Protein AF-A0A4Q2AAG8-F1 (afdb_monomer)

Organism: NCBI:txid1622

Sequence (245 aa):
MKNWGNGQLLIGKIGFCERSESNMKEVIVVGGTDTIFEYLGTIKLNITLVQYKEKITGYQISRATKIILIDEEMSYGEILEQVELEHSRREFDVILTMTENCIDLCSKLKDDLKIEGISKISTGYVRNKYKMRLKFKELGIPTMNFLKVRNKSEIKMFYDDCEVGETILKPLSGTGSEGIVKISGKEDIDSAWSWIGDGTGDLLVEEFVGGSEYSAEGVFVNGKHKLLAITKKYTTGDDKVHIIV

Solvent-accessible surface area (backbone atoms only — not comparable to full-atom values): 14929 Å² total; per-residue (Å²): 141,79,87,84,74,87,78,73,80,81,73,72,80,74,80,77,74,87,71,60,88,92,69,58,52,30,34,37,33,30,52,58,58,67,68,57,52,59,58,50,68,77,47,86,61,43,32,37,35,38,31,43,66,93,68,66,46,74,67,49,63,75,65,38,74,39,76,47,77,42,59,94,84,60,49,70,65,63,54,47,52,57,50,48,57,48,35,73,76,51,69,55,58,34,42,46,59,86,30,82,89,30,46,68,57,43,20,50,51,24,60,76,72,69,41,46,55,63,50,58,68,58,48,57,29,75,52,24,51,60,53,35,51,52,50,32,56,74,70,68,43,92,72,72,61,71,47,82,31,80,52,70,66,54,53,52,46,49,39,68,77,66,70,54,65,41,29,34,40,28,56,34,54,84,64,90,64,59,63,60,38,80,29,73,40,83,86,38,46,65,60,48,48,59,69,65,36,90,82,60,64,69,28,32,39,30,51,58,81,84,80,88,53,70,50,75,44,65,50,74,57,96,89,40,81,42,83,75,48,75,46,79,63,85,76,93,66,97,78,75,80,72,84,84,128

Radius of gyration: 22.63 Å; Cα contacts (8 Å, |Δi|>4): 330; chains: 1; bounding box: 66×36×60 Å

Nearest PDB structures (foldseek):
  3vot-assembly2_B  TM=8.585E-01  e=1.942E-12  Bacillus licheniformis DSM 13 = ATCC 14580
  3vot-assembly1_A  TM=8.187E-01  e=3.198E-11  Bacillus licheniformis DSM 13 = ATCC 14580
  4ma5-assembly1_A-2  TM=8.131E-01  e=4.102E-11  Francisella tularensis subsp. tularensis SCHU S4
  4ma0-assembly1_A  TM=7.917E-01  e=8.135E-11  Francisella tularensis subsp. tularensis SCHU S4
  2pvp-assembly1_A  TM=5.933E-01  e=1.184E-08  Helicobacter pylori SS1

Foldseek 3Di:
DDDPDPPDPCPPPPDPDPDDPVDAAAEEEEADDLVVLVVCVVDRHAYEYEYEPVRDDPSNVVRHNHYHYDHPVDDLVNVLVV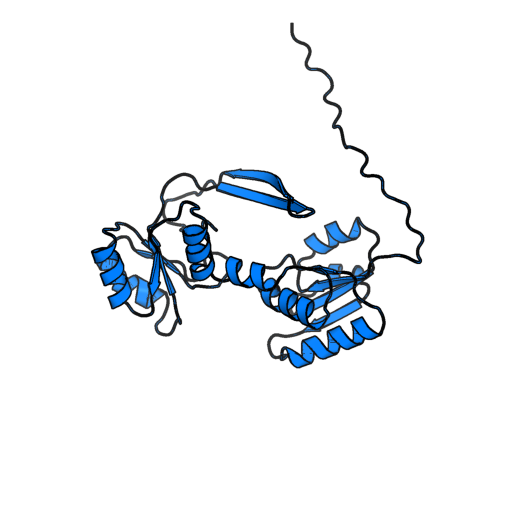VVVVCVVPNHQEYEYPDLVCLCSRQVSCVVSVHHYDHPVNNVQVQFVVSVQVVCVVVVNDDFDKDWDADLVVVVVSCVVVVAAKKWKAARGDDDCPLIDIDRDNVCSVVSDVVSPDPRGIIMIGHDDDDWDKDWDWDADPNDIDTDDIDTDDDDDDPDDDDPD

Mean predicted aligned error: 8.98 Å

Secondary structure (DSSP, 8-state):
--------------------GGG-EEEEEES--HHHHHHHTTS-EEEEEEEETTT--HHHHHH-SEEEEE-SSS-HHHHHHHHHHHHHHS--SEEE---GGGHHHHHHHHHHHT-BS--HHHHHHHT-HHHHHHHHHHTT-----EEEESSHHHHHHHHHHH--SSEEEEESS-STTTT-EEE-SGGGHHHHHHHH-TT--SEEEEE---S--EEEEEEEETTEEEEEEEEE---SSTT------

Structure (mmCIF, N/CA/C/O backbone):
data_AF-A0A4Q2AAG8-F1
#
_entry.id   AF-A0A4Q2AAG8-F1
#
loop_
_atom_site.group_PDB
_atom_site.id
_atom_site.type_symbol
_atom_site.label_atom_id
_atom_site.label_alt_id
_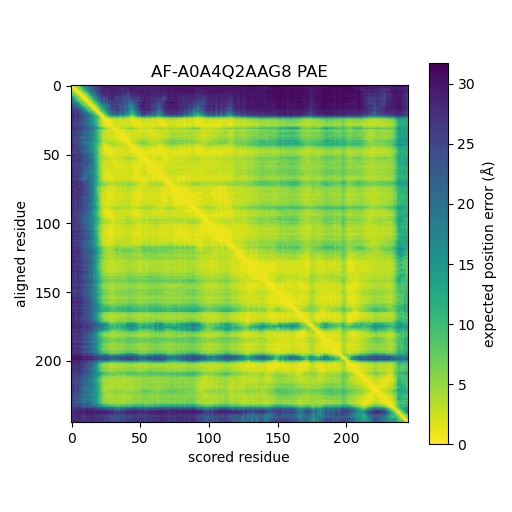atom_site.label_comp_id
_atom_site.label_asym_id
_atom_site.label_entity_id
_atom_site.label_seq_id
_atom_site.pdbx_PDB_ins_code
_atom_site.Cartn_x
_atom_site.Cartn_y
_atom_site.Cartn_z
_atom_site.occupancy
_atom_site.B_iso_or_equiv
_atom_site.auth_seq_id
_atom_site.auth_comp_id
_atom_site.auth_asym_id
_atom_site.auth_atom_id
_atom_site.pdbx_PDB_model_num
ATOM 1 N N . MET A 1 1 ? -42.173 8.176 -33.934 1.00 35.41 1 MET A N 1
ATOM 2 C CA . MET A 1 1 ? -41.124 7.129 -33.844 1.00 35.41 1 MET A CA 1
ATOM 3 C C . MET A 1 1 ? -39.872 7.818 -33.312 1.00 35.41 1 MET A C 1
ATOM 5 O O . MET A 1 1 ? -39.437 8.743 -33.968 1.00 35.41 1 MET A O 1
ATOM 9 N N . LYS A 1 2 ? -39.287 7.558 -32.143 1.00 29.92 2 LYS A N 1
ATOM 10 C CA . LYS A 1 2 ? -39.390 6.499 -31.129 1.00 29.92 2 LYS A CA 1
ATOM 11 C C . LYS A 1 2 ? -39.452 7.163 -29.740 1.00 29.92 2 LYS A C 1
ATOM 13 O O . LYS A 1 2 ? -38.750 8.140 -29.502 1.00 29.92 2 LYS A O 1
ATOM 18 N N . ASN A 1 3 ? -40.287 6.616 -28.861 1.00 26.42 3 ASN A N 1
ATOM 19 C CA . ASN A 1 3 ? -40.414 6.998 -27.454 1.00 26.42 3 ASN A CA 1
ATOM 20 C C . ASN A 1 3 ?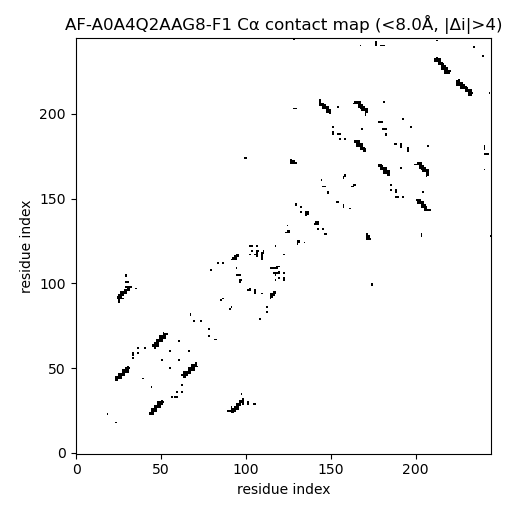 -39.134 6.635 -26.690 1.00 26.42 3 ASN A C 1
ATOM 22 O O . ASN A 1 3 ? -38.725 5.475 -26.717 1.00 26.42 3 ASN A O 1
ATOM 26 N N . TRP A 1 4 ? -38.545 7.593 -25.977 1.00 29.94 4 TRP A N 1
ATOM 27 C CA . TRP A 1 4 ? -37.578 7.310 -24.918 1.00 29.94 4 TRP A CA 1
ATOM 28 C C . TRP A 1 4 ? -38.364 7.153 -23.619 1.00 29.94 4 TRP A C 1
ATOM 30 O O . TRP A 1 4 ? -38.889 8.120 -23.073 1.00 29.94 4 TRP A O 1
ATOM 40 N N . GLY A 1 5 ? -38.549 5.899 -23.212 1.00 29.69 5 GLY A N 1
ATOM 41 C CA . GLY A 1 5 ? -39.267 5.538 -21.999 1.00 29.69 5 GLY A CA 1
ATOM 42 C C . GLY A 1 5 ? -38.521 5.980 -20.744 1.00 29.69 5 GLY A C 1
ATOM 43 O O . GLY A 1 5 ? -37.293 5.972 -20.696 1.00 29.69 5 GLY A O 1
ATOM 44 N N . ASN A 1 6 ? -39.309 6.335 -19.731 1.00 32.75 6 ASN A N 1
ATOM 45 C CA . ASN A 1 6 ? -38.895 6.601 -18.361 1.00 32.75 6 ASN A CA 1
ATOM 46 C C . ASN A 1 6 ? -38.012 5.461 -17.827 1.00 32.75 6 ASN A C 1
ATOM 48 O O . ASN A 1 6 ? -38.512 4.419 -17.405 1.00 32.75 6 ASN A O 1
ATOM 52 N N . GLY A 1 7 ? -36.695 5.668 -17.836 1.00 29.12 7 GLY A N 1
ATOM 53 C CA . GLY A 1 7 ? -35.732 4.821 -17.144 1.00 29.12 7 GLY A CA 1
ATOM 54 C C . GLY A 1 7 ? -35.816 5.074 -15.646 1.00 29.12 7 GLY A C 1
ATOM 55 O O . GLY A 1 7 ? -35.059 5.871 -15.101 1.00 29.12 7 GLY A O 1
ATOM 56 N N . GLN A 1 8 ? -36.766 4.415 -14.988 1.00 28.77 8 GLN A N 1
ATOM 57 C CA . GLN A 1 8 ? -36.772 4.245 -13.540 1.00 28.77 8 GLN A CA 1
ATOM 58 C C . GLN A 1 8 ? -35.431 3.619 -13.136 1.00 28.77 8 GLN A C 1
ATOM 60 O O . GLN A 1 8 ? -35.126 2.491 -13.527 1.00 28.77 8 GLN A O 1
ATOM 65 N N . LEU A 1 9 ? -34.621 4.354 -12.371 1.00 29.14 9 LEU A N 1
ATOM 66 C CA . LEU A 1 9 ? -33.466 3.787 -11.685 1.00 29.14 9 LEU A CA 1
ATOM 67 C C . LEU A 1 9 ? -33.995 2.670 -10.773 1.00 29.14 9 LEU A C 1
ATOM 69 O O . LEU A 1 9 ? -34.638 2.935 -9.757 1.00 29.14 9 LEU A O 1
ATOM 73 N N . LEU A 1 10 ? -33.758 1.413 -11.149 1.00 29.17 10 LEU A N 1
ATOM 74 C CA . LEU A 1 10 ? -33.966 0.259 -10.282 1.00 29.17 10 LEU A CA 1
ATOM 75 C C . LEU A 1 10 ? -32.876 0.280 -9.206 1.00 29.17 10 LEU A C 1
ATOM 77 O O . LEU A 1 10 ? -31.893 -0.454 -9.262 1.00 29.17 10 LEU A O 1
ATOM 81 N N . ILE A 1 11 ? -33.055 1.151 -8.214 1.00 35.38 11 ILE A N 1
ATOM 82 C CA . ILE A 1 11 ? -32.382 1.025 -6.928 1.00 35.38 11 ILE A CA 1
ATOM 83 C C . ILE A 1 11 ? -33.061 -0.168 -6.259 1.00 35.38 11 ILE A C 1
ATOM 85 O O . ILE A 1 11 ? -34.111 -0.039 -5.629 1.00 35.38 11 ILE A O 1
ATOM 89 N N . GLY A 1 12 ? -32.522 -1.366 -6.486 1.00 28.83 12 GLY A N 1
ATOM 90 C CA . GLY A 1 12 ? -32.933 -2.540 -5.733 1.00 28.83 12 GLY A CA 1
ATOM 91 C C . GLY A 1 12 ? -32.815 -2.200 -4.252 1.00 28.83 12 GLY A C 1
ATOM 92 O O . GLY A 1 12 ? -31.725 -1.868 -3.790 1.00 28.83 12 GLY A O 1
ATOM 93 N N . LYS A 1 13 ? -33.942 -2.224 -3.530 1.00 28.41 13 LYS A N 1
ATOM 94 C CA . LYS A 1 13 ? -33.973 -2.111 -2.071 1.00 28.41 13 LYS A CA 1
ATOM 95 C C . LYS A 1 13 ? -33.087 -3.219 -1.505 1.00 28.41 13 LYS A C 1
ATOM 97 O O . LYS A 1 13 ? -33.530 -4.354 -1.351 1.00 28.41 13 LYS A O 1
ATOM 102 N N . ILE A 1 14 ? -31.835 -2.894 -1.203 1.00 38.22 14 ILE A N 1
ATOM 103 C CA . ILE A 1 14 ? -31.049 -3.665 -0.250 1.00 38.22 14 ILE A CA 1
ATOM 104 C C . ILE A 1 14 ? -31.805 -3.473 1.061 1.00 38.22 14 ILE A C 1
ATOM 106 O O . ILE A 1 14 ? -31.934 -2.347 1.540 1.00 38.22 14 ILE A O 1
ATOM 110 N N . GLY A 1 15 ? -32.438 -4.535 1.557 1.00 28.28 15 GLY A N 1
ATOM 111 C CA . GLY A 1 15 ? -33.213 -4.477 2.787 1.00 28.28 15 GLY A CA 1
ATOM 112 C C . GLY A 1 15 ? -32.313 -4.024 3.930 1.00 28.28 15 GLY A C 1
ATOM 113 O O . GLY A 1 15 ? -31.485 -4.796 4.407 1.00 28.28 15 GLY A O 1
ATOM 114 N N . PHE A 1 16 ? -32.466 -2.774 4.362 1.00 35.22 16 PHE A N 1
ATOM 115 C CA . PHE A 1 16 ? -31.922 -2.322 5.631 1.00 35.22 16 PHE A CA 1
ATOM 116 C C . PHE A 1 16 ? -32.762 -2.983 6.719 1.00 35.22 16 PHE A C 1
ATOM 118 O O . PHE A 1 16 ? -33.882 -2.575 7.006 1.00 35.22 16 PHE A O 1
ATOM 125 N N . CYS A 1 17 ? -32.240 -4.083 7.256 1.00 37.00 17 CYS A N 1
ATOM 126 C CA . CYS A 1 17 ? -32.745 -4.671 8.484 1.00 37.00 17 CYS A CA 1
ATOM 127 C C . CYS A 1 17 ? -32.555 -3.623 9.587 1.00 37.00 17 CYS A C 1
ATOM 129 O O . CYS A 1 17 ? -31.414 -3.280 9.907 1.00 37.00 17 CYS A O 1
ATOM 131 N N . GLU A 1 18 ? -33.652 -3.079 10.118 1.00 38.19 18 GLU A N 1
ATOM 132 C CA . GLU A 1 18 ? -33.641 -2.218 11.301 1.00 38.19 18 GLU A CA 1
ATOM 133 C C . GLU A 1 18 ? -33.121 -3.043 12.484 1.00 38.19 18 GLU A C 1
ATOM 135 O O . GLU A 1 18 ? -33.858 -3.762 13.157 1.00 38.19 18 GLU A O 1
ATOM 140 N N . ARG A 1 19 ? -31.802 -3.015 12.690 1.00 45.41 19 ARG A N 1
ATOM 141 C CA . ARG A 1 19 ? -31.157 -3.663 13.830 1.00 45.41 19 ARG A CA 1
ATOM 142 C C . ARG A 1 19 ? -31.329 -2.773 15.057 1.00 45.41 19 ARG A C 1
ATOM 144 O O . ARG A 1 19 ? -31.013 -1.584 15.016 1.00 45.41 19 ARG A O 1
ATOM 151 N N . SER A 1 20 ? -31.817 -3.366 16.145 1.00 45.38 20 SER A N 1
ATOM 152 C CA . SER A 1 20 ? -31.881 -2.744 17.467 1.00 45.38 20 SER A CA 1
ATOM 153 C C . SER A 1 20 ? -30.509 -2.212 17.901 1.00 45.38 20 SER A C 1
ATOM 155 O O . SER A 1 20 ? -29.468 -2.756 17.530 1.00 45.38 20 SER A O 1
ATOM 157 N N . GLU A 1 21 ? -30.498 -1.165 18.731 1.00 53.66 21 GLU A N 1
ATOM 158 C CA . GLU A 1 21 ? -29.279 -0.505 19.240 1.00 53.66 21 GLU A CA 1
ATOM 159 C C . GLU A 1 21 ? -28.294 -1.436 19.955 1.00 53.66 21 GLU A C 1
ATOM 161 O O . GLU A 1 21 ? -27.106 -1.136 20.036 1.00 53.66 21 GLU A O 1
ATOM 166 N N . SER A 1 22 ? -28.763 -2.604 20.390 1.00 56.38 22 SER A N 1
ATOM 167 C CA . SER A 1 22 ? -27.979 -3.658 21.028 1.00 56.38 22 SER A CA 1
ATOM 168 C C . SER A 1 22 ? -27.063 -4.464 20.094 1.00 56.38 22 SER A C 1
ATOM 170 O O . SER A 1 22 ? -26.393 -5.369 20.579 1.00 56.38 22 SER A O 1
ATOM 172 N N . ASN A 1 23 ? -27.018 -4.188 18.781 1.00 68.19 23 ASN A N 1
ATOM 173 C CA . ASN A 1 23 ? -26.253 -5.010 17.827 1.00 68.19 23 ASN A CA 1
ATOM 174 C C . ASN A 1 23 ? -25.517 -4.200 16.738 1.00 68.19 23 ASN A C 1
ATOM 176 O O . ASN A 1 23 ? -25.396 -4.640 15.587 1.00 68.19 23 ASN A O 1
ATOM 180 N N . MET A 1 24 ? -25.077 -2.983 17.080 1.00 86.38 24 MET A N 1
ATOM 181 C CA . MET A 1 24 ? -24.202 -2.188 16.210 1.00 86.38 24 MET A CA 1
ATOM 182 C C . MET A 1 24 ? -22.841 -2.868 16.074 1.00 86.38 24 MET A C 1
ATOM 184 O O . MET A 1 24 ? -22.287 -3.325 17.069 1.00 86.38 24 MET A O 1
ATOM 188 N N . LYS A 1 25 ? -22.327 -2.922 14.842 1.00 93.12 25 LYS A N 1
ATOM 189 C CA . LYS A 1 25 ? -21.015 -3.500 14.549 1.00 93.12 25 LYS A CA 1
ATOM 190 C C . LYS A 1 25 ? -19.895 -2.578 15.026 1.00 93.12 25 LYS A C 1
ATOM 192 O O . LYS A 1 25 ? -19.964 -1.367 14.798 1.00 93.12 25 LYS A O 1
ATOM 197 N N . GLU A 1 26 ? -18.881 -3.174 15.638 1.00 95.44 26 GLU A N 1
ATOM 198 C CA . GLU A 1 26 ? -17.652 -2.516 16.066 1.00 95.44 26 GLU A CA 1
ATOM 199 C C . GLU A 1 26 ? -16.631 -2.555 14.933 1.00 95.44 26 GLU A C 1
ATOM 201 O O . GLU A 1 26 ? -16.153 -3.619 14.533 1.00 95.44 26 GLU A O 1
ATOM 206 N N . VAL A 1 27 ? -16.301 -1.385 14.399 1.00 95.75 27 VAL A N 1
ATOM 207 C CA . VAL A 1 27 ? -15.395 -1.239 13.263 1.00 95.75 27 VAL A CA 1
ATOM 208 C C . VAL A 1 27 ? -14.166 -0.475 13.711 1.00 95.75 27 VAL A C 1
ATOM 210 O O . VAL A 1 27 ? -14.272 0.640 14.220 1.00 95.75 27 VAL A O 1
ATOM 213 N N . ILE A 1 28 ? -12.994 -1.044 13.464 1.00 97.19 28 ILE A N 1
ATOM 214 C CA . ILE A 1 28 ? -11.731 -0.323 13.583 1.00 97.19 28 ILE A CA 1
ATOM 215 C C . ILE A 1 28 ? -11.287 0.154 12.195 1.00 97.19 28 ILE A C 1
ATOM 217 O O . ILE A 1 28 ? -11.210 -0.611 11.231 1.00 97.19 28 ILE A O 1
ATOM 221 N N . VAL A 1 29 ? -11.017 1.451 12.090 1.00 96.94 29 VAL A N 1
ATOM 222 C CA . VAL A 1 29 ? -10.525 2.106 10.876 1.00 96.94 29 VAL A CA 1
ATOM 223 C C . VAL A 1 29 ? -9.091 2.539 11.132 1.00 96.94 29 VAL A C 1
ATOM 225 O O . VAL A 1 29 ? -8.838 3.293 12.066 1.00 96.94 29 VAL A O 1
ATOM 228 N N . VAL A 1 30 ? -8.152 2.064 10.316 1.00 97.00 30 VAL A N 1
ATOM 229 C CA . VAL A 1 30 ? -6.731 2.430 10.426 1.00 97.00 30 VAL A CA 1
ATOM 230 C C . VAL A 1 30 ? -6.379 3.442 9.341 1.00 97.00 30 VAL A C 1
ATOM 232 O O . VAL A 1 30 ? -6.453 3.134 8.149 1.00 97.00 30 VAL A O 1
ATOM 235 N N . GLY A 1 31 ? -6.000 4.651 9.746 1.00 94.44 31 GLY A N 1
ATOM 236 C CA . GLY A 1 31 ? -5.821 5.798 8.862 1.00 94.44 31 GLY A CA 1
ATOM 237 C C . GLY A 1 31 ? -7.150 6.296 8.291 1.00 94.44 31 GLY A C 1
ATOM 238 O O . GLY A 1 31 ? -8.179 6.298 8.963 1.00 94.44 31 GLY A O 1
ATOM 239 N N . GLY A 1 32 ? -7.143 6.700 7.022 1.00 87.62 32 GLY A N 1
ATOM 240 C CA . GLY A 1 32 ? -8.328 7.195 6.323 1.00 87.62 32 GLY A CA 1
ATOM 241 C C . GLY A 1 32 ? -8.387 8.717 6.203 1.00 87.62 32 GLY A C 1
ATOM 242 O O . GLY A 1 32 ? -7.731 9.462 6.933 1.00 87.62 32 GLY A O 1
ATOM 243 N N . THR A 1 33 ? -9.202 9.165 5.253 1.00 92.00 33 THR A N 1
ATOM 244 C CA . THR A 1 33 ? -9.540 10.572 4.997 1.00 92.00 33 THR A CA 1
ATOM 245 C C . THR A 1 33 ? -10.965 10.861 5.467 1.00 92.00 33 THR A C 1
ATOM 247 O O . THR A 1 33 ? -11.705 9.938 5.793 1.00 92.00 33 THR A O 1
ATOM 250 N N . ASP A 1 34 ? -11.405 12.116 5.461 1.00 94.31 34 ASP A N 1
ATOM 251 C CA . ASP A 1 34 ? -12.798 12.455 5.800 1.00 94.31 34 ASP A CA 1
ATOM 252 C C . ASP A 1 34 ? -13.819 11.721 4.917 1.00 94.31 34 ASP A C 1
ATOM 254 O O . ASP A 1 34 ? -14.866 11.291 5.396 1.00 94.31 34 ASP A O 1
ATOM 258 N N . THR A 1 35 ? -13.466 11.451 3.659 1.00 91.88 35 THR A N 1
ATOM 259 C CA . THR A 1 35 ? -14.303 10.714 2.706 1.00 91.88 35 THR A CA 1
ATOM 260 C C . THR A 1 35 ? -14.716 9.329 3.213 1.00 91.88 35 THR A C 1
ATOM 262 O O . THR A 1 35 ? -15.857 8.923 3.005 1.00 91.88 35 THR A O 1
ATOM 265 N N . ILE A 1 36 ? -13.845 8.584 3.913 1.00 89.94 36 ILE A N 1
ATOM 266 C CA . ILE A 1 36 ? -14.256 7.273 4.451 1.00 89.94 36 ILE A CA 1
ATOM 267 C C . ILE A 1 36 ? -15.322 7.440 5.539 1.00 89.94 36 ILE A C 1
ATOM 269 O O . ILE A 1 36 ? -16.262 6.652 5.608 1.00 89.94 36 ILE A O 1
ATOM 273 N N . PHE A 1 37 ? -15.214 8.492 6.351 1.00 90.69 37 PHE A N 1
ATOM 274 C CA . PHE A 1 37 ? -16.168 8.800 7.412 1.00 90.69 37 PHE A CA 1
ATOM 275 C C . PHE A 1 37 ? -17.500 9.312 6.863 1.00 90.69 37 PHE A C 1
ATOM 277 O O . PHE A 1 37 ? -18.536 9.018 7.454 1.00 90.69 37 PHE A O 1
ATOM 284 N N . GLU A 1 38 ? -17.502 9.998 5.719 1.00 90.19 38 GLU A N 1
ATOM 285 C CA . GLU A 1 38 ? -18.735 10.348 5.005 1.00 90.19 38 GLU A CA 1
ATOM 286 C C . GLU A 1 38 ? -19.507 9.090 4.594 1.00 90.19 38 GLU A C 1
ATOM 288 O O . GLU A 1 38 ? -20.699 8.977 4.882 1.00 90.19 38 GLU A O 1
ATOM 293 N N . TYR A 1 39 ? -18.825 8.108 3.993 1.00 88.31 39 TYR A N 1
ATOM 294 C CA . TYR A 1 39 ? -19.455 6.847 3.598 1.00 88.31 39 TYR A CA 1
ATOM 295 C C . TYR A 1 39 ? -19.877 6.002 4.801 1.00 88.31 39 TYR A C 1
ATOM 297 O O . TYR A 1 39 ? -21.015 5.532 4.848 1.00 88.31 39 TYR A O 1
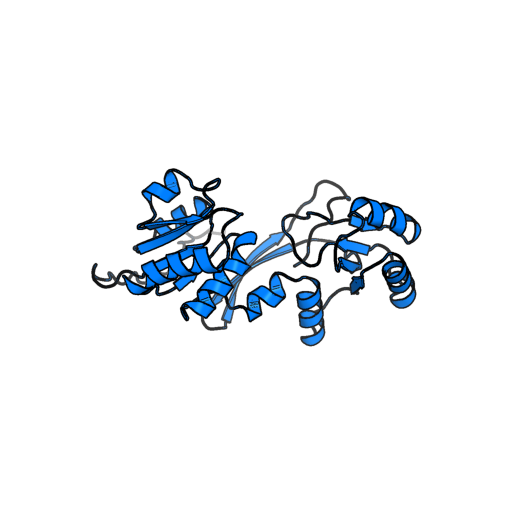ATOM 305 N N . LEU A 1 40 ? -19.002 5.826 5.795 1.00 87.94 40 LEU A N 1
ATOM 306 C CA . LEU A 1 40 ? -19.318 5.052 6.998 1.00 87.94 40 LEU A CA 1
ATOM 307 C C . LEU A 1 40 ? -20.438 5.701 7.815 1.00 87.94 40 LEU A C 1
ATOM 309 O O . LEU A 1 40 ? -21.261 4.985 8.372 1.00 87.94 40 LEU A O 1
ATOM 313 N N . GLY A 1 41 ? -20.535 7.034 7.821 1.00 82.75 41 GLY A N 1
ATOM 314 C CA . GLY A 1 41 ? -21.599 7.781 8.490 1.00 82.75 41 GLY A CA 1
ATOM 315 C C . GLY A 1 41 ? -22.998 7.556 7.908 1.00 82.75 41 GLY A C 1
ATOM 316 O O . GLY A 1 41 ? -23.984 7.913 8.551 1.00 82.75 41 GLY A O 1
ATOM 317 N N . THR A 1 42 ? -23.110 6.939 6.725 1.00 87.25 42 THR A N 1
ATOM 318 C CA . THR A 1 42 ? -24.398 6.489 6.164 1.00 87.25 42 THR A CA 1
ATOM 319 C C . THR A 1 42 ? -24.899 5.178 6.781 1.00 87.25 42 THR A C 1
ATOM 321 O O . THR A 1 42 ? -26.036 4.773 6.537 1.00 87.25 42 THR A O 1
ATOM 324 N N . ILE A 1 43 ? -24.069 4.516 7.594 1.00 88.69 43 ILE A N 1
ATOM 325 C CA . ILE A 1 43 ? -24.339 3.227 8.229 1.00 88.69 43 ILE A CA 1
ATOM 326 C C . ILE A 1 43 ? -24.225 3.400 9.748 1.00 88.69 43 ILE A C 1
ATOM 328 O O . ILE A 1 43 ? -23.328 4.066 10.255 1.00 88.69 43 ILE A O 1
ATOM 332 N N . LYS A 1 44 ? -25.132 2.783 10.510 1.00 90.06 44 LYS A N 1
ATOM 333 C CA . LYS A 1 44 ? -25.085 2.822 11.977 1.00 90.06 44 LYS A CA 1
ATOM 334 C C . LYS A 1 44 ? -23.997 1.861 12.492 1.00 90.06 44 LYS A C 1
ATOM 336 O O . LYS A 1 44 ? -24.235 0.657 12.587 1.00 90.06 44 LYS A O 1
ATOM 341 N N . LEU A 1 45 ? -22.809 2.397 12.779 1.00 92.62 45 LEU A N 1
ATOM 342 C CA . LEU A 1 45 ? -21.605 1.676 13.220 1.00 92.62 45 LEU A CA 1
ATOM 343 C C . LEU A 1 45 ? -20.991 2.358 14.449 1.00 92.62 45 LEU A C 1
ATOM 345 O O . LEU A 1 45 ? -21.108 3.574 14.591 1.00 92.62 45 LEU A O 1
ATOM 349 N N . ASN A 1 46 ? -20.287 1.592 15.285 1.00 94.38 46 ASN A N 1
ATOM 350 C CA . ASN A 1 46 ? -19.350 2.159 16.256 1.00 94.38 46 ASN A CA 1
ATOM 351 C C . ASN A 1 46 ? -17.954 2.127 15.641 1.00 94.38 46 ASN A C 1
ATOM 353 O O . ASN A 1 46 ? -17.503 1.076 15.185 1.00 94.38 46 ASN A O 1
ATOM 357 N N . ILE A 1 47 ? -17.299 3.284 15.581 1.00 95.06 47 ILE A N 1
ATOM 358 C CA . ILE A 1 47 ? -16.039 3.448 14.855 1.00 95.06 47 ILE A CA 1
ATOM 359 C C . ILE A 1 47 ? -14.929 3.788 15.843 1.00 95.06 47 ILE A C 1
ATOM 361 O O . ILE A 1 47 ? -14.937 4.866 16.441 1.00 95.06 47 ILE A O 1
ATOM 365 N N . THR A 1 48 ? -13.946 2.899 15.958 1.00 97.19 48 THR A N 1
ATOM 366 C CA . THR A 1 48 ? -12.651 3.207 16.569 1.00 97.19 48 THR A CA 1
ATOM 367 C C . THR A 1 48 ? -11.666 3.579 15.470 1.00 97.19 48 THR A C 1
ATOM 369 O O . THR A 1 48 ? -11.354 2.774 14.598 1.00 97.19 48 THR A O 1
ATOM 372 N N . LEU A 1 49 ? -11.172 4.810 15.498 1.00 97.62 49 LEU A N 1
ATOM 373 C CA . LEU A 1 49 ? -10.202 5.324 14.541 1.00 97.62 49 LEU A CA 1
ATOM 374 C C . LEU A 1 49 ? -8.787 5.217 15.114 1.00 97.62 49 LEU A C 1
ATOM 376 O O . LEU A 1 49 ? -8.499 5.844 16.126 1.00 97.62 49 LEU A O 1
ATOM 380 N N . VAL A 1 50 ? -7.893 4.496 14.442 1.00 98.06 50 VAL A N 1
ATOM 381 C CA . VAL A 1 50 ? -6.443 4.594 14.661 1.00 98.06 50 VAL A CA 1
ATOM 382 C C . VAL A 1 50 ? -5.891 5.589 13.648 1.00 98.06 50 VAL A C 1
ATOM 384 O O . VAL A 1 50 ? -5.926 5.308 12.452 1.00 98.06 50 VAL A O 1
ATOM 387 N N . GLN A 1 51 ? -5.411 6.752 14.086 1.00 97.31 51 GLN A N 1
ATOM 388 C CA . GLN A 1 51 ? -5.008 7.835 13.181 1.00 97.31 51 GLN A CA 1
ATOM 389 C C . GLN A 1 51 ? -3.713 8.498 13.625 1.00 97.31 51 GLN A C 1
ATOM 391 O O . GLN A 1 51 ? -3.471 8.689 14.815 1.00 97.31 51 GLN A O 1
ATOM 396 N N . TYR A 1 52 ? -2.911 8.894 12.645 1.00 95.69 52 TYR A N 1
ATOM 397 C CA . TYR A 1 52 ? -1.713 9.674 12.892 1.00 95.69 52 TYR A CA 1
ATOM 398 C C . TYR A 1 52 ? -2.056 11.072 13.426 1.00 95.69 52 TYR A C 1
ATOM 400 O O . TYR A 1 52 ? -2.938 11.749 12.886 1.00 95.69 52 TYR A O 1
ATOM 408 N N . LYS A 1 53 ? -1.365 11.515 14.483 1.00 95.50 53 LYS A N 1
ATOM 409 C CA . LYS A 1 53 ? -1.610 12.797 15.172 1.00 95.50 53 LYS A CA 1
ATOM 410 C C . LYS A 1 53 ? -1.632 13.987 14.215 1.00 95.50 53 LYS A C 1
ATOM 412 O O . LYS A 1 53 ? -2.439 14.891 14.388 1.00 95.50 53 LYS A O 1
ATOM 417 N N . GLU A 1 54 ? -0.785 13.980 13.196 1.00 94.12 54 GLU A N 1
ATOM 418 C CA . GLU A 1 54 ? -0.670 15.048 12.206 1.00 94.12 54 GLU A CA 1
ATOM 419 C C . GLU A 1 54 ? -1.743 15.006 11.104 1.00 94.12 54 GLU A C 1
ATOM 421 O O . GLU A 1 54 ? -1.871 15.963 10.342 1.00 94.12 54 GLU A O 1
ATOM 426 N N . LYS A 1 55 ? -2.530 13.923 11.019 1.00 94.81 55 LYS A N 1
ATOM 427 C CA . LYS A 1 55 ? -3.551 13.711 9.974 1.00 94.81 55 LYS A CA 1
ATOM 428 C C . LYS A 1 55 ? -4.987 13.719 10.491 1.00 94.81 55 LYS A C 1
ATOM 430 O O . LYS A 1 55 ? -5.911 13.709 9.681 1.00 94.81 55 LYS A O 1
ATOM 435 N N . ILE A 1 56 ? -5.191 13.721 11.809 1.00 96.38 56 ILE A N 1
ATOM 436 C CA . ILE A 1 56 ? -6.530 13.747 12.406 1.00 96.38 56 ILE A CA 1
ATOM 437 C C . ILE A 1 56 ? -7.259 15.055 12.072 1.00 96.38 56 ILE A C 1
ATOM 439 O O . ILE A 1 56 ? -6.705 16.147 12.189 1.00 96.38 56 ILE A O 1
ATOM 443 N N . THR A 1 57 ? -8.530 14.952 11.688 1.00 97.12 57 THR A N 1
ATOM 444 C CA . THR A 1 57 ? -9.376 16.114 11.381 1.00 97.12 57 THR A CA 1
ATOM 445 C C . THR A 1 57 ? -10.470 16.304 12.431 1.00 97.12 57 THR A C 1
ATOM 447 O O . THR A 1 57 ? -10.896 15.364 13.107 1.00 97.12 57 THR A O 1
ATOM 450 N N . GLY A 1 58 ? -11.002 17.527 12.534 1.00 96.94 58 GLY A N 1
ATOM 451 C CA . GLY A 1 58 ? -12.189 17.794 13.355 1.00 96.94 58 GLY A CA 1
ATOM 452 C C . GLY A 1 58 ? -13.415 16.984 12.912 1.00 96.94 58 GLY A C 1
ATOM 453 O O . GLY A 1 58 ? -14.223 16.578 13.747 1.00 96.94 58 GLY A O 1
ATOM 454 N N . TYR A 1 59 ? -13.525 16.689 11.611 1.00 95.38 59 TYR A N 1
ATOM 455 C CA . TYR A 1 59 ? -14.595 15.853 11.075 1.00 95.38 59 TYR A CA 1
ATOM 456 C C . TYR A 1 59 ? -14.499 14.421 11.607 1.00 95.38 59 TYR A C 1
ATOM 458 O O . TYR A 1 59 ? -15.471 13.914 12.166 1.00 95.38 59 TYR A O 1
ATOM 466 N N . GLN A 1 60 ? -13.315 13.808 11.536 1.00 95.75 60 GLN A N 1
ATOM 467 C CA . GLN A 1 60 ? -13.046 12.486 12.104 1.00 95.75 60 GLN A CA 1
ATOM 468 C C . GLN A 1 60 ? -13.319 12.448 13.611 1.00 95.75 60 GLN A C 1
ATOM 470 O O . GLN A 1 60 ? -13.993 11.533 14.083 1.00 95.75 60 GLN A O 1
ATOM 475 N N . ILE A 1 61 ? -12.890 13.480 14.348 1.00 96.00 61 ILE A N 1
ATOM 476 C CA . ILE A 1 61 ? -13.145 13.597 15.791 1.00 96.00 61 ILE A CA 1
ATOM 477 C C . ILE A 1 61 ? -14.645 13.610 16.103 1.00 96.00 61 ILE A C 1
ATOM 479 O O . ILE A 1 61 ? -15.083 12.964 17.048 1.00 96.00 61 ILE A O 1
ATOM 483 N N . SER A 1 62 ? -15.444 14.307 15.295 1.00 94.50 62 SER A N 1
ATOM 484 C CA . SER A 1 62 ? -16.896 14.394 15.496 1.00 94.50 62 SER A CA 1
ATOM 485 C C . SER A 1 62 ? -17.669 13.113 15.149 1.00 94.50 62 SER A C 1
ATOM 487 O O . SER A 1 62 ? -18.848 13.003 15.485 1.00 94.50 62 SER A O 1
ATOM 489 N N . ARG A 1 63 ? -17.042 12.165 14.438 1.00 93.56 63 ARG A N 1
ATOM 490 C CA . ARG A 1 63 ? -17.702 10.971 13.882 1.00 93.56 63 ARG A CA 1
ATOM 491 C C . ARG A 1 63 ? -17.229 9.665 14.501 1.00 93.56 63 ARG A C 1
ATOM 493 O O . ARG A 1 63 ? -18.012 8.722 14.570 1.00 93.56 63 ARG A O 1
ATOM 500 N N . ALA A 1 64 ? -15.969 9.589 14.912 1.00 94.81 64 ALA A N 1
ATOM 501 C CA . ALA A 1 64 ? -15.435 8.414 15.576 1.00 94.81 64 ALA A CA 1
ATOM 502 C C . ALA A 1 64 ? -16.023 8.281 16.988 1.00 94.81 64 ALA A C 1
ATOM 504 O O . ALA A 1 64 ? -16.086 9.241 17.750 1.00 94.81 64 ALA A O 1
ATOM 505 N N . THR A 1 65 ? -16.419 7.065 17.354 1.00 94.62 65 THR A N 1
ATOM 506 C CA . THR A 1 65 ? -16.800 6.721 18.730 1.00 94.62 65 THR A CA 1
ATOM 507 C C . THR A 1 65 ? -15.583 6.781 19.647 1.00 94.62 65 THR A C 1
ATOM 509 O O . THR A 1 65 ? -15.682 7.191 20.803 1.00 94.62 65 THR A O 1
ATOM 512 N N . LYS A 1 66 ? -14.425 6.369 19.123 1.00 95.81 66 LYS A N 1
ATOM 513 C CA . LYS A 1 66 ? -13.152 6.392 19.830 1.00 95.81 66 LYS A CA 1
ATOM 514 C C . LYS A 1 66 ? -11.999 6.680 18.883 1.00 95.81 66 LYS A C 1
ATOM 516 O O . LYS A 1 66 ? -12.057 6.326 17.710 1.00 95.81 66 LYS A O 1
ATOM 521 N N . ILE A 1 67 ? -10.946 7.303 19.402 1.00 97.69 67 ILE A N 1
ATOM 522 C CA . ILE A 1 67 ? -9.748 7.637 18.637 1.00 97.69 67 ILE A CA 1
ATOM 523 C C . ILE A 1 67 ? -8.526 7.149 19.405 1.00 97.69 67 ILE A C 1
ATOM 525 O O . ILE A 1 67 ? -8.385 7.422 20.597 1.00 97.69 67 ILE A O 1
ATOM 529 N N . ILE A 1 68 ? -7.658 6.438 18.699 1.00 97.94 68 ILE A N 1
ATOM 530 C CA . ILE A 1 68 ? -6.323 6.032 19.114 1.00 97.94 68 ILE A CA 1
ATOM 531 C C . ILE A 1 68 ? -5.363 6.847 18.249 1.00 97.94 68 ILE A C 1
ATOM 533 O O . ILE A 1 68 ? -5.302 6.664 17.031 1.00 97.94 68 ILE A O 1
ATOM 537 N N . LEU A 1 69 ? -4.668 7.798 18.865 1.00 97.75 69 LEU A N 1
ATOM 538 C CA . LEU A 1 69 ? -3.710 8.643 18.161 1.00 97.75 69 LEU A CA 1
ATOM 539 C C . LEU A 1 69 ? -2.338 7.978 18.160 1.00 97.75 69 LEU A C 1
ATOM 541 O O . LEU A 1 69 ? -1.805 7.674 19.225 1.00 97.75 69 LEU A O 1
ATOM 545 N N . ILE A 1 70 ? -1.768 7.815 16.972 1.00 96.81 70 ILE A N 1
ATOM 546 C CA . ILE A 1 70 ? -0.424 7.270 16.768 1.00 96.81 70 ILE A CA 1
ATOM 547 C C . ILE A 1 70 ? 0.504 8.329 16.170 1.00 96.81 70 ILE A C 1
ATOM 549 O O . ILE A 1 70 ? 0.045 9.347 15.654 1.00 96.81 70 ILE A O 1
ATOM 553 N N . ASP A 1 71 ? 1.806 8.104 16.231 1.00 94.38 71 ASP A N 1
ATOM 554 C CA . ASP A 1 71 ? 2.806 8.881 15.498 1.00 94.38 71 ASP A CA 1
ATOM 555 C C . ASP A 1 71 ? 3.818 7.944 14.825 1.00 94.38 71 ASP A C 1
ATOM 557 O O . ASP A 1 71 ? 3.721 6.722 14.946 1.00 94.38 71 ASP A O 1
ATOM 561 N N . GLU A 1 72 ? 4.735 8.509 14.041 1.00 89.94 72 GLU A N 1
ATOM 562 C CA . GLU A 1 72 ? 5.725 7.738 13.279 1.00 89.94 72 GLU A CA 1
ATOM 563 C C . GLU A 1 72 ? 6.818 7.104 14.154 1.00 89.94 72 GLU A C 1
ATOM 565 O O . GLU A 1 72 ? 7.476 6.163 13.708 1.00 89.94 72 GLU A O 1
ATOM 570 N N . GLU A 1 73 ? 7.015 7.594 15.381 1.00 93.88 73 GLU A N 1
ATOM 571 C CA . GLU A 1 73 ? 8.039 7.095 16.306 1.00 93.88 73 GLU A CA 1
ATOM 572 C C . GLU A 1 73 ? 7.537 5.902 17.128 1.00 93.88 73 GLU A C 1
ATOM 574 O O . GLU A 1 73 ? 8.339 5.084 17.585 1.00 93.88 73 GLU A O 1
ATOM 579 N N . MET A 1 74 ? 6.216 5.771 17.281 1.00 95.56 74 MET A N 1
ATOM 580 C CA . MET A 1 74 ? 5.598 4.646 17.972 1.00 95.56 74 MET A CA 1
ATOM 581 C C . MET A 1 74 ? 5.938 3.307 17.318 1.00 95.56 74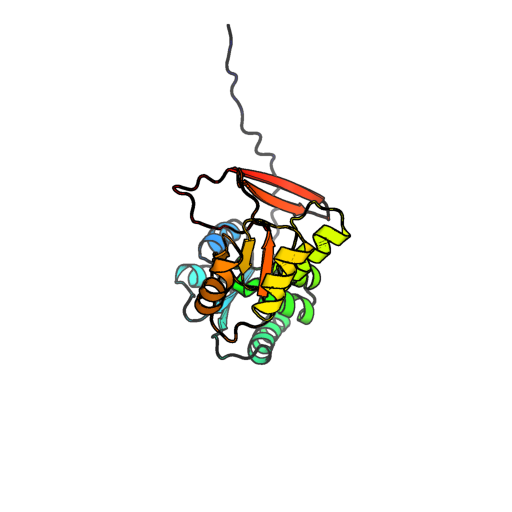 MET A C 1
ATOM 583 O O . MET A 1 74 ? 5.722 3.062 16.126 1.00 95.56 74 MET A O 1
ATOM 587 N N . SER A 1 75 ? 6.397 2.377 18.146 1.00 97.06 75 SER A N 1
ATOM 588 C CA . SER A 1 75 ? 6.603 0.997 17.742 1.00 97.06 75 SER A CA 1
ATOM 589 C C . SER A 1 75 ? 5.273 0.288 17.488 1.00 97.06 75 SER A C 1
ATOM 591 O O . SER A 1 75 ? 4.220 0.620 18.037 1.00 97.06 75 SER A O 1
ATOM 593 N N . TYR A 1 76 ? 5.328 -0.781 16.693 1.00 97.12 76 TYR A N 1
ATOM 594 C CA . TYR A 1 76 ? 4.161 -1.636 16.475 1.00 97.12 76 TYR A CA 1
ATOM 595 C C . TYR A 1 76 ? 3.577 -2.191 17.785 1.00 97.12 76 TYR A C 1
ATOM 597 O O . TYR A 1 76 ? 2.361 -2.292 17.900 1.00 97.12 76 TYR A O 1
ATOM 605 N N . GLY A 1 77 ? 4.426 -2.526 18.765 1.00 98.19 77 GLY A N 1
ATOM 606 C CA . GLY A 1 77 ? 3.984 -3.055 20.058 1.00 98.19 77 GLY A CA 1
ATOM 607 C C . GLY A 1 77 ? 3.147 -2.049 20.847 1.00 98.19 77 GLY A C 1
ATOM 608 O O . GLY A 1 77 ? 2.102 -2.416 21.370 1.00 98.19 77 GLY A O 1
ATOM 609 N N . GLU A 1 78 ? 3.548 -0.776 20.853 1.00 97.94 78 GLU A N 1
ATOM 610 C CA . GLU A 1 78 ? 2.790 0.297 21.513 1.00 97.94 78 GLU A CA 1
ATOM 611 C C . GLU A 1 78 ? 1.437 0.547 20.838 1.00 97.94 78 GLU A C 1
ATOM 613 O O . GLU A 1 78 ? 0.437 0.798 21.510 1.00 97.94 78 GLU A O 1
ATOM 618 N N . ILE A 1 79 ? 1.385 0.467 19.504 1.00 98.19 79 ILE A N 1
ATOM 619 C CA . ILE A 1 79 ? 0.126 0.581 18.757 1.00 98.19 79 ILE A CA 1
ATOM 620 C C . ILE A 1 79 ? -0.779 -0.617 19.069 1.00 98.19 79 ILE A C 1
ATOM 622 O O . ILE A 1 79 ? -1.967 -0.434 19.340 1.00 98.19 79 ILE A O 1
ATOM 626 N N . LEU A 1 80 ? -0.226 -1.833 19.041 1.00 98.38 80 LEU A N 1
ATOM 627 C CA . LEU A 1 80 ? -0.966 -3.063 19.307 1.00 98.38 80 LEU A CA 1
ATOM 628 C C . LEU A 1 80 ? -1.556 -3.061 20.719 1.00 98.38 80 LEU A C 1
ATOM 630 O O . LEU A 1 80 ? -2.747 -3.311 20.851 1.00 98.38 80 LEU A O 1
ATOM 634 N N . GLU A 1 81 ? -0.781 -2.696 21.743 1.00 98.19 81 GLU A N 1
ATOM 635 C CA . GLU A 1 81 ? -1.245 -2.640 23.136 1.00 98.19 81 GLU A CA 1
ATOM 636 C C . GLU A 1 81 ? -2.479 -1.736 23.293 1.00 98.19 81 GLU A C 1
ATOM 638 O O . GLU A 1 81 ? -3.467 -2.113 23.928 1.00 98.19 81 GLU A O 1
ATOM 643 N N . GLN A 1 82 ? -2.464 -0.553 22.671 1.00 97.88 82 GLN A N 1
ATOM 644 C CA . GLN A 1 82 ? -3.606 0.364 22.719 1.00 97.88 82 GLN A CA 1
ATOM 645 C C . GLN A 1 82 ? -4.834 -0.217 22.017 1.00 97.88 82 GLN A C 1
ATOM 647 O O . GLN A 1 82 ? -5.954 -0.098 22.517 1.00 97.88 82 GLN A O 1
ATOM 652 N N . VAL A 1 83 ? -4.637 -0.855 20.864 1.00 98.06 83 VAL A N 1
ATOM 653 C CA . VAL A 1 83 ? -5.729 -1.464 20.102 1.00 98.06 83 VAL A CA 1
ATOM 654 C C . VAL A 1 83 ? -6.300 -2.687 20.829 1.00 98.06 83 VAL A C 1
ATOM 656 O O . VAL A 1 83 ? -7.521 -2.828 20.897 1.00 98.06 83 VAL A O 1
ATOM 659 N N . GLU A 1 84 ? -5.458 -3.533 21.422 1.00 98.06 84 GLU A N 1
ATOM 660 C CA . GLU A 1 84 ? -5.861 -4.688 22.232 1.00 98.06 84 GLU A CA 1
ATOM 661 C C . GLU A 1 84 ? -6.621 -4.265 23.488 1.00 98.06 84 GLU A C 1
ATOM 663 O O . GLU A 1 84 ? -7.636 -4.876 23.828 1.00 98.06 84 GLU A O 1
ATOM 668 N N . LEU A 1 85 ? -6.197 -3.183 24.151 1.00 97.06 85 LEU A N 1
ATOM 669 C CA . LEU A 1 85 ? -6.921 -2.631 25.293 1.00 97.06 85 LEU A CA 1
ATOM 670 C C . LEU A 1 85 ? -8.353 -2.253 24.901 1.00 97.06 85 LEU A C 1
ATOM 672 O O . LEU A 1 85 ? -9.294 -2.567 25.633 1.00 97.06 85 LEU A O 1
ATOM 676 N N . GLU A 1 86 ? -8.543 -1.617 23.746 1.00 95.94 86 GLU A N 1
ATOM 677 C CA . GLU A 1 86 ? -9.886 -1.299 23.259 1.00 95.94 86 GLU A CA 1
ATOM 678 C C . GLU A 1 86 ? -10.672 -2.532 22.830 1.00 95.94 86 GLU A C 1
ATOM 680 O O . GLU A 1 86 ? -11.838 -2.663 23.205 1.00 95.94 86 GLU A O 1
ATOM 685 N N . HIS A 1 87 ? -10.021 -3.472 22.148 1.00 96.62 87 HIS A N 1
ATOM 686 C CA . HIS A 1 87 ? -10.629 -4.737 21.755 1.00 96.62 87 HIS A CA 1
ATOM 687 C C . HIS A 1 87 ? -11.102 -5.558 22.969 1.00 96.62 87 HIS A C 1
ATOM 689 O O . HIS A 1 87 ? -12.166 -6.166 22.930 1.00 96.62 87 HIS A O 1
ATOM 695 N N . SER A 1 88 ? -10.363 -5.518 24.086 1.00 95.88 88 SER A N 1
ATOM 696 C CA . SER A 1 88 ? -10.720 -6.214 25.332 1.00 95.88 88 SER A CA 1
ATOM 697 C C . SER A 1 88 ? -11.933 -5.610 26.047 1.00 95.88 88 SER A C 1
ATOM 699 O O . SER A 1 88 ? -12.642 -6.301 26.777 1.00 95.88 88 SER A O 1
ATOM 701 N N . ARG A 1 89 ? -12.181 -4.308 25.849 1.00 92.62 89 ARG A N 1
ATOM 702 C CA . ARG A 1 89 ? -13.358 -3.613 26.390 1.00 92.62 89 ARG A CA 1
ATOM 703 C C . ARG A 1 89 ? -14.588 -3.890 25.543 1.00 92.62 89 ARG A C 1
ATOM 705 O O . ARG A 1 89 ? -15.689 -4.007 26.081 1.00 92.62 89 ARG A O 1
ATOM 712 N N . ARG A 1 90 ? -14.399 -3.945 24.224 1.00 90.50 90 ARG A N 1
ATOM 713 C CA . ARG A 1 90 ? -15.445 -4.256 23.261 1.00 90.50 90 ARG A CA 1
ATOM 714 C C . ARG A 1 90 ? -14.824 -4.850 22.003 1.00 90.50 90 ARG A C 1
ATOM 716 O O . ARG A 1 90 ? -14.065 -4.176 21.309 1.00 90.50 90 ARG A O 1
ATOM 723 N N . GLU A 1 91 ? -15.167 -6.100 21.718 1.00 95.81 91 GLU A N 1
ATOM 724 C CA . GLU A 1 91 ? -14.587 -6.823 20.589 1.00 95.81 91 GLU A CA 1
ATOM 725 C C . GLU A 1 91 ? -14.941 -6.143 19.263 1.00 95.81 91 GLU A C 1
ATOM 727 O O . GLU A 1 91 ? -16.101 -5.854 18.975 1.00 95.81 91 GLU A O 1
ATOM 732 N N . PHE A 1 92 ? -13.916 -5.904 18.450 1.00 97.38 92 PHE A N 1
ATOM 733 C CA . PHE A 1 92 ? -14.052 -5.435 17.077 1.00 97.38 92 PHE A CA 1
ATOM 734 C C . PHE A 1 92 ? -14.556 -6.571 16.192 1.00 97.38 92 PHE A C 1
ATOM 736 O O . PHE A 1 92 ? -14.039 -7.682 16.247 1.00 97.38 92 PHE A O 1
ATOM 743 N N . ASP A 1 93 ? -15.520 -6.277 15.326 1.00 95.81 93 ASP A N 1
ATOM 744 C CA . ASP A 1 93 ? -16.007 -7.228 14.332 1.00 95.81 93 ASP A CA 1
ATOM 745 C C . ASP A 1 93 ? -15.130 -7.230 13.077 1.00 95.81 93 ASP A C 1
ATOM 747 O O . ASP A 1 93 ? -14.917 -8.269 12.453 1.00 95.81 93 ASP A O 1
ATOM 751 N N . VAL A 1 94 ? -14.670 -6.045 12.666 1.00 95.56 94 VAL A N 1
ATOM 752 C CA . VAL A 1 94 ? -13.973 -5.848 11.394 1.00 95.56 94 VAL A CA 1
ATOM 753 C C . VAL A 1 94 ? -12.964 -4.712 11.479 1.00 95.56 94 VAL A C 1
ATOM 755 O O . VAL A 1 94 ? -13.213 -3.674 12.097 1.00 95.56 94 VAL A O 1
ATOM 758 N N . ILE A 1 95 ? -11.838 -4.901 10.799 1.00 96.81 95 ILE A N 1
ATOM 759 C CA . ILE A 1 95 ? -10.804 -3.896 10.585 1.00 96.81 95 ILE A CA 1
ATOM 760 C C . ILE A 1 95 ? -10.666 -3.558 9.111 1.00 96.81 95 ILE A C 1
ATOM 762 O O . ILE A 1 95 ? -10.638 -4.434 8.242 1.00 96.81 95 ILE A O 1
ATOM 766 N N . LEU A 1 96 ? -10.579 -2.263 8.820 1.00 94.81 96 LEU A N 1
ATOM 767 C CA . LEU A 1 96 ? -10.448 -1.773 7.458 1.00 94.81 96 LEU A CA 1
ATOM 768 C C . LEU A 1 96 ? -9.526 -0.560 7.364 1.00 94.81 96 LEU A C 1
ATOM 770 O O . LEU A 1 96 ? -9.289 0.175 8.321 1.00 94.81 96 LEU A O 1
ATOM 774 N N . THR A 1 97 ? -9.017 -0.340 6.159 1.00 93.44 97 THR A N 1
ATOM 775 C CA . THR A 1 97 ? -8.332 0.889 5.772 1.00 93.44 97 THR A CA 1
ATOM 776 C C . THR A 1 97 ? -8.626 1.180 4.309 1.00 93.44 97 THR A C 1
ATOM 778 O O . THR A 1 97 ? -8.803 0.255 3.518 1.00 93.44 97 THR A O 1
ATOM 781 N N . MET A 1 98 ? -8.669 2.461 3.953 1.00 88.44 98 MET A N 1
ATOM 782 C CA . MET A 1 98 ? -8.704 2.928 2.562 1.00 88.44 98 MET A CA 1
ATOM 783 C C . MET A 1 98 ? -7.467 3.761 2.223 1.00 88.44 98 MET A C 1
ATOM 785 O O . MET A 1 98 ? -7.454 4.492 1.236 1.00 88.44 98 MET A O 1
ATOM 789 N N . THR A 1 99 ? -6.426 3.680 3.053 1.00 88.50 99 THR A N 1
ATOM 790 C CA . THR A 1 99 ? -5.181 4.412 2.843 1.00 88.50 99 THR A CA 1
ATOM 791 C C . THR A 1 99 ? -4.046 3.430 2.622 1.00 88.50 99 THR A C 1
ATOM 793 O O . THR A 1 99 ? -3.750 2.584 3.461 1.00 88.50 99 THR A O 1
ATOM 796 N N . GLU A 1 100 ? -3.396 3.566 1.473 1.00 86.44 100 GLU A N 1
ATOM 797 C CA . GLU A 1 100 ? -2.385 2.641 0.963 1.00 86.44 100 GLU A CA 1
ATOM 798 C C . GLU A 1 100 ? -1.208 2.424 1.936 1.00 86.44 100 GLU A C 1
ATOM 800 O O . GLU A 1 100 ? -0.724 1.305 2.097 1.00 86.44 100 GLU A O 1
ATOM 805 N N . ASN A 1 101 ? -0.775 3.471 2.648 1.00 86.44 101 ASN A N 1
ATOM 806 C CA . ASN A 1 101 ? 0.304 3.387 3.642 1.00 86.44 101 ASN A CA 1
ATOM 807 C C . ASN A 1 101 ? -0.106 2.662 4.940 1.00 86.44 101 ASN A C 1
ATOM 809 O O . ASN A 1 101 ? 0.757 2.242 5.703 1.00 86.44 101 ASN A O 1
ATOM 813 N N . CYS A 1 102 ? -1.405 2.499 5.191 1.00 92.19 102 CYS A N 1
ATOM 814 C CA . CYS A 1 102 ? -1.938 1.851 6.386 1.00 92.19 102 CYS A CA 1
ATOM 815 C C . CYS A 1 102 ? -2.291 0.378 6.149 1.00 92.19 102 CYS A C 1
ATOM 817 O O . CYS A 1 102 ? -2.605 -0.323 7.107 1.00 92.19 102 CYS A O 1
ATOM 819 N N . ILE A 1 103 ? -2.226 -0.116 4.905 1.00 92.19 103 ILE A N 1
ATOM 820 C CA . ILE A 1 103 ? -2.557 -1.505 4.542 1.00 92.19 103 ILE A CA 1
ATOM 821 C C . ILE A 1 103 ? -1.735 -2.512 5.357 1.00 92.19 103 ILE A C 1
ATOM 823 O O . ILE A 1 103 ? -2.288 -3.483 5.874 1.00 92.19 103 ILE A O 1
ATOM 827 N N . ASP A 1 104 ? -0.434 -2.264 5.515 1.00 91.88 104 ASP A N 1
ATOM 828 C CA . ASP A 1 104 ? 0.460 -3.169 6.240 1.00 91.88 104 ASP A CA 1
ATOM 829 C C . ASP A 1 104 ? 0.175 -3.172 7.750 1.00 91.88 104 ASP A C 1
ATOM 831 O O . ASP A 1 104 ? 0.127 -4.240 8.360 1.00 91.88 104 ASP A O 1
ATOM 835 N N . LEU A 1 105 ? -0.067 -2.001 8.353 1.00 94.31 105 LEU A N 1
ATOM 836 C CA . LEU A 1 105 ? -0.450 -1.887 9.766 1.00 94.31 105 LEU A CA 1
ATOM 837 C C . LEU A 1 105 ? -1.812 -2.547 10.024 1.00 94.31 105 LEU A C 1
ATOM 839 O O . LEU A 1 105 ? -1.936 -3.382 10.915 1.00 94.31 105 LEU A O 1
ATOM 843 N N . CYS A 1 106 ? -2.805 -2.218 9.197 1.00 95.56 106 CYS A N 1
ATOM 844 C CA . CYS A 1 106 ? -4.156 -2.771 9.232 1.00 95.56 106 CYS A CA 1
ATOM 845 C C . CYS A 1 106 ? -4.137 -4.302 9.167 1.00 95.56 106 CYS A C 1
ATOM 847 O O . CYS A 1 106 ? -4.731 -4.968 10.010 1.00 95.56 106 CYS A O 1
ATOM 849 N N . SER A 1 107 ? -3.387 -4.875 8.223 1.00 95.19 107 SER A N 1
ATOM 850 C CA . SER A 1 107 ? -3.288 -6.325 8.075 1.00 95.19 107 SER A CA 1
ATOM 851 C C . SER A 1 107 ? -2.553 -7.015 9.226 1.00 95.19 107 SER A C 1
ATOM 853 O O . SER A 1 107 ? -2.887 -8.160 9.526 1.00 95.19 107 SER A O 1
ATOM 855 N N . LYS A 1 108 ? -1.559 -6.371 9.851 1.00 95.12 108 LYS A N 1
ATOM 856 C CA . LYS A 1 108 ? -0.881 -6.928 11.032 1.00 95.12 108 LYS A CA 1
ATOM 857 C C . LYS A 1 108 ? -1.815 -6.949 12.242 1.00 95.12 108 LYS A C 1
ATOM 859 O O . LYS A 1 108 ? -2.014 -8.013 12.818 1.00 95.12 108 LYS A O 1
ATOM 864 N N . LEU A 1 109 ? -2.464 -5.818 12.533 1.00 96.81 109 LEU A N 1
ATOM 865 C CA . LEU A 1 109 ? -3.458 -5.717 13.606 1.00 96.81 109 LEU A CA 1
ATOM 866 C C . LEU A 1 109 ? -4.593 -6.727 13.400 1.00 96.81 109 LEU A C 1
ATOM 868 O O . LEU A 1 109 ? -4.986 -7.413 14.332 1.00 96.81 109 LEU A O 1
ATOM 872 N N . LYS A 1 110 ? -5.077 -6.881 12.163 1.00 96.56 110 LYS A N 1
ATOM 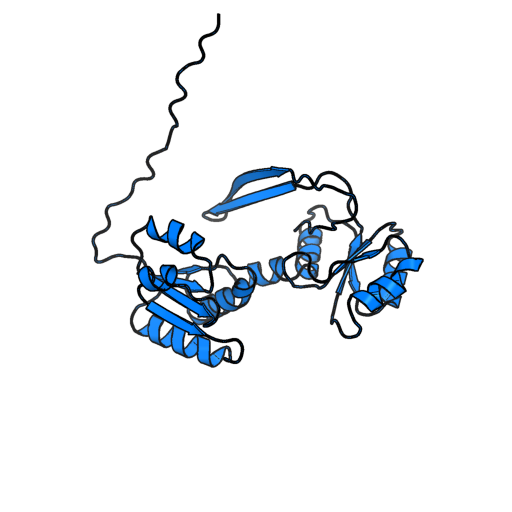873 C CA . LYS A 1 110 ? -6.091 -7.878 11.801 1.00 96.56 110 LYS A CA 1
ATOM 874 C C . LYS A 1 110 ? -5.710 -9.304 12.215 1.00 96.56 110 LYS A C 1
ATOM 876 O O . LYS A 1 110 ? -6.567 -10.046 12.693 1.00 96.56 110 LYS A O 1
ATOM 881 N N . ASP A 1 111 ? -4.460 -9.703 11.989 1.00 94.81 111 ASP A N 1
ATOM 882 C CA . ASP A 1 111 ? -3.985 -11.052 12.308 1.00 94.81 111 ASP A CA 1
ATOM 883 C C . ASP A 1 111 ? -3.800 -11.248 13.819 1.00 94.81 111 ASP A C 1
ATOM 885 O O . ASP A 1 111 ? -4.215 -12.285 14.338 1.00 94.81 111 ASP A O 1
ATOM 889 N N . ASP A 1 112 ? -3.253 -10.251 14.522 1.00 96.31 112 ASP A N 1
ATOM 890 C CA . ASP A 1 112 ? -3.029 -10.318 15.973 1.00 96.31 112 ASP A CA 1
ATOM 891 C C . ASP A 1 112 ? -4.356 -10.302 16.751 1.00 96.31 112 ASP A C 1
ATOM 893 O O . ASP A 1 112 ? -4.562 -11.118 17.651 1.00 96.31 112 ASP A O 1
ATOM 897 N N . LEU A 1 113 ? -5.308 -9.465 16.323 1.00 95.75 113 LEU A N 1
ATOM 898 C CA . LEU A 1 113 ? -6.658 -9.393 16.893 1.00 95.75 113 LEU A CA 1
ATOM 899 C C . LEU A 1 113 ? -7.560 -10.557 16.459 1.00 95.75 113 LEU A C 1
ATOM 901 O O . LEU A 1 113 ? -8.601 -10.779 17.067 1.00 95.75 113 LEU A O 1
ATOM 905 N N . LYS A 1 114 ? -7.190 -11.304 15.408 1.00 95.56 114 LYS A N 1
ATOM 906 C CA . LYS A 1 114 ? -7.977 -12.421 14.842 1.00 95.56 114 LYS A CA 1
ATOM 907 C C . LYS A 1 114 ? -9.401 -12.028 14.420 1.00 95.56 114 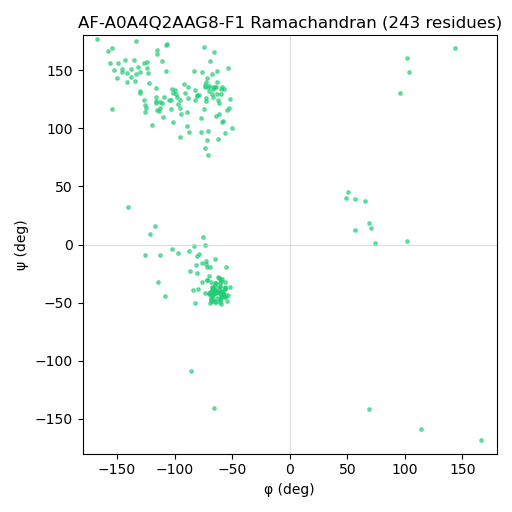LYS A C 1
ATOM 909 O O . LYS A 1 114 ? -10.337 -12.809 14.578 1.00 95.56 114 LYS A O 1
ATOM 914 N N . ILE A 1 115 ? -9.545 -10.842 13.835 1.00 95.75 115 ILE A N 1
ATOM 915 C CA . ILE A 1 115 ? -10.823 -10.289 13.354 1.00 95.75 115 ILE A CA 1
ATOM 916 C C . ILE A 1 115 ? -10.911 -10.294 11.823 1.00 95.75 115 ILE A C 1
ATOM 918 O O . ILE A 1 115 ? -9.938 -10.591 11.126 1.00 95.75 115 ILE A O 1
ATOM 922 N N . GLU A 1 116 ? -12.083 -9.970 11.274 1.00 93.81 116 GLU A N 1
ATOM 923 C CA . GLU A 1 116 ? -12.279 -9.890 9.823 1.00 93.81 116 GLU A CA 1
ATOM 924 C C . GLU A 1 116 ? -11.594 -8.655 9.226 1.00 93.81 116 GLU A C 1
ATOM 926 O O . GLU A 1 116 ? -11.649 -7.566 9.790 1.00 93.81 116 GLU A O 1
ATOM 931 N N . GLY A 1 117 ? -10.971 -8.798 8.054 1.00 92.94 117 GLY A N 1
ATOM 932 C CA . GLY A 1 117 ? -10.302 -7.692 7.365 1.00 92.94 117 GLY A CA 1
ATOM 933 C C . GLY A 1 117 ? -9.392 -8.151 6.226 1.00 92.94 117 GLY A C 1
ATOM 934 O O . GLY A 1 117 ? -9.422 -9.310 5.805 1.00 92.94 117 GLY A O 1
ATOM 935 N N . ILE A 1 118 ? -8.568 -7.237 5.705 1.00 86.81 118 ILE A N 1
ATOM 936 C CA . ILE A 1 118 ? -7.643 -7.550 4.604 1.00 86.81 118 ILE A CA 1
ATOM 937 C C . ILE A 1 118 ? -6.557 -8.517 5.096 1.00 86.81 118 ILE A C 1
ATOM 939 O O . ILE A 1 118 ? -5.901 -8.278 6.108 1.00 86.81 118 ILE A O 1
ATOM 943 N N . SER A 1 119 ? -6.350 -9.612 4.359 1.00 86.62 119 SER A N 1
ATOM 944 C CA . SER A 1 119 ? -5.372 -10.641 4.724 1.00 86.62 119 SER A CA 1
ATOM 945 C C . SER A 1 119 ? -3.927 -10.227 4.431 1.00 86.62 119 SER A C 1
ATOM 947 O O . SER A 1 119 ? -3.646 -9.599 3.407 1.00 86.62 119 SER A O 1
ATOM 949 N N . LYS A 1 120 ? -2.988 -10.708 5.255 1.00 85.88 120 LYS A N 1
ATOM 950 C CA . LYS A 1 120 ? -1.540 -10.509 5.069 1.00 85.88 120 LYS A CA 1
ATOM 951 C C . LYS A 1 120 ? -0.988 -11.098 3.776 1.00 85.88 120 LYS A C 1
ATOM 953 O O . LYS A 1 120 ? -0.010 -10.607 3.215 1.00 85.88 120 LYS A O 1
ATOM 958 N N . ILE A 1 121 ? -1.620 -12.161 3.288 1.00 85.88 121 ILE A N 1
ATOM 959 C CA . ILE A 1 121 ? -1.275 -12.765 2.001 1.00 85.88 121 ILE A CA 1
ATOM 960 C C . ILE A 1 121 ? -1.612 -11.777 0.880 1.00 85.88 121 ILE A C 1
ATOM 962 O O . ILE A 1 121 ? -0.764 -11.498 0.034 1.00 85.88 121 ILE A O 1
ATOM 966 N N . SER A 1 122 ? -2.819 -11.204 0.902 1.00 86.44 122 SER A N 1
ATOM 967 C CA . SER A 1 122 ? -3.251 -10.201 -0.075 1.00 86.44 122 SER A CA 1
ATOM 968 C C . SER A 1 122 ? -2.350 -8.968 -0.043 1.00 86.44 122 SER A C 1
ATOM 970 O O . SER A 1 122 ? -1.842 -8.574 -1.092 1.00 86.44 122 SER A O 1
ATOM 972 N N . THR A 1 123 ? -2.091 -8.402 1.143 1.00 87.44 123 THR A N 1
ATOM 973 C CA . THR A 1 123 ? -1.219 -7.222 1.291 1.00 87.44 123 THR A CA 1
ATOM 974 C C . THR A 1 123 ? 0.194 -7.497 0.786 1.00 87.44 123 THR A C 1
ATOM 976 O O . THR A 1 123 ? 0.741 -6.706 0.022 1.00 87.44 123 THR A O 1
ATOM 979 N N . GLY A 1 124 ? 0.752 -8.668 1.103 1.00 88.75 124 GLY A N 1
ATOM 980 C CA . GLY A 1 124 ? 2.090 -9.069 0.677 1.00 88.75 124 GLY A CA 1
ATOM 981 C C . GLY A 1 124 ? 2.281 -9.147 -0.842 1.00 88.75 124 GLY A C 1
ATOM 982 O O . GLY A 1 124 ? 3.399 -8.918 -1.311 1.00 88.75 124 GLY A O 1
ATOM 983 N N . TYR A 1 125 ? 1.224 -9.447 -1.605 1.00 90.69 125 TYR A N 1
ATOM 984 C CA . TYR A 1 125 ? 1.259 -9.394 -3.067 1.00 90.69 125 TYR A CA 1
ATOM 985 C C . TYR A 1 125 ? 1.055 -7.972 -3.592 1.00 90.69 125 TYR A C 1
ATOM 987 O O . TYR A 1 125 ? 1.877 -7.513 -4.376 1.00 90.69 125 TYR A O 1
ATOM 995 N N . VAL A 1 126 ? 0.023 -7.248 -3.146 1.00 87.44 126 VAL A N 1
ATOM 996 C CA . VAL A 1 126 ? -0.319 -5.930 -3.728 1.00 87.44 126 VAL A CA 1
ATOM 997 C C . VAL A 1 126 ? 0.683 -4.830 -3.363 1.00 87.44 126 VAL A C 1
ATOM 999 O O . VAL A 1 126 ? 0.932 -3.929 -4.158 1.00 87.44 126 VAL A O 1
ATOM 1002 N N . ARG A 1 127 ? 1.319 -4.918 -2.187 1.00 89.25 127 ARG A N 1
ATOM 1003 C CA . ARG A 1 127 ? 2.293 -3.920 -1.711 1.00 89.25 127 ARG A CA 1
ATOM 1004 C C . ARG A 1 127 ? 3.690 -4.110 -2.294 1.00 89.25 127 ARG A C 1
ATOM 1006 O O . ARG A 1 127 ? 4.502 -3.187 -2.246 1.00 89.25 127 ARG A O 1
ATOM 1013 N N . ASN A 1 128 ? 3.986 -5.290 -2.843 1.00 92.06 128 ASN A N 1
ATOM 1014 C CA . ASN A 1 128 ? 5.287 -5.609 -3.418 1.00 92.06 128 ASN A CA 1
ATOM 1015 C C . ASN A 1 128 ? 5.148 -5.951 -4.903 1.00 92.06 128 ASN A C 1
ATOM 1017 O O . ASN A 1 128 ? 4.790 -7.068 -5.274 1.00 92.06 128 ASN A O 1
ATOM 1021 N N . LYS A 1 129 ? 5.515 -4.992 -5.754 1.00 92.12 129 LYS A N 1
ATOM 1022 C CA . LYS A 1 129 ? 5.382 -5.084 -7.211 1.00 92.12 129 LYS A CA 1
ATOM 1023 C C . LYS A 1 129 ? 6.091 -6.311 -7.783 1.00 92.12 129 LYS A C 1
ATOM 1025 O O . LYS A 1 129 ? 5.546 -6.964 -8.661 1.00 92.12 129 LYS A O 1
ATOM 1030 N N . TYR A 1 130 ? 7.256 -6.691 -7.257 1.00 95.00 130 TYR A N 1
ATOM 1031 C CA . TYR A 1 130 ? 7.948 -7.894 -7.726 1.00 95.00 130 TYR A CA 1
ATOM 1032 C C . TYR A 1 130 ? 7.192 -9.180 -7.364 1.00 95.00 130 TYR A C 1
ATOM 1034 O O . TYR A 1 130 ? 6.994 -10.037 -8.223 1.00 95.00 130 TYR A O 1
ATOM 1042 N N . LYS A 1 131 ? 6.704 -9.309 -6.122 1.00 95.31 131 LYS A N 1
ATOM 1043 C CA . LYS A 1 131 ? 5.870 -10.457 -5.720 1.00 95.31 131 LYS A CA 1
ATOM 1044 C C . LYS A 1 131 ? 4.570 -10.521 -6.518 1.00 95.31 131 LYS A C 1
ATOM 1046 O O . LYS A 1 131 ? 4.143 -11.615 -6.876 1.00 95.31 131 LYS A O 1
ATOM 1051 N N . MET A 1 132 ? 3.969 -9.372 -6.820 1.00 94.75 132 MET A N 1
ATOM 1052 C CA . MET A 1 132 ? 2.792 -9.277 -7.683 1.00 94.75 132 MET A CA 1
ATOM 1053 C C . MET A 1 132 ? 3.078 -9.830 -9.082 1.00 94.75 132 MET A C 1
ATOM 1055 O O . MET A 1 132 ? 2.361 -10.712 -9.545 1.00 94.75 132 MET A O 1
ATOM 1059 N N . ARG A 1 133 ? 4.164 -9.383 -9.725 1.00 95.31 133 ARG A N 1
ATOM 1060 C CA . ARG A 1 133 ? 4.560 -9.852 -11.062 1.00 95.31 133 ARG A CA 1
ATOM 1061 C C . ARG A 1 133 ? 4.889 -11.344 -11.085 1.00 95.31 133 ARG A C 1
ATOM 1063 O O . ARG A 1 133 ? 4.443 -12.052 -11.985 1.00 95.31 133 ARG A O 1
ATOM 1070 N N . LEU A 1 134 ? 5.582 -11.850 -10.060 1.00 96.12 134 LEU A N 1
ATOM 1071 C CA . LEU A 1 134 ? 5.791 -13.292 -9.885 1.00 96.12 134 LEU A CA 1
ATOM 1072 C C . LEU A 1 134 ? 4.460 -14.047 -9.805 1.00 96.12 134 LEU A C 1
ATOM 1074 O O . LEU A 1 134 ? 4.304 -15.065 -10.475 1.00 96.12 134 LEU A O 1
ATOM 1078 N N . LYS A 1 135 ? 3.493 -13.534 -9.033 1.00 95.94 135 LYS A N 1
ATOM 1079 C CA . LYS A 1 135 ? 2.183 -14.173 -8.887 1.00 95.94 135 LYS A CA 1
ATOM 1080 C C . LYS A 1 135 ? 1.372 -14.140 -10.182 1.00 95.94 135 LYS A C 1
ATOM 1082 O O . LYS A 1 135 ? 0.718 -15.124 -10.504 1.00 95.94 135 LYS A O 1
ATOM 1087 N N . PHE A 1 136 ? 1.436 -13.054 -10.949 1.00 95.88 136 PHE A N 1
ATOM 1088 C CA . PHE A 1 136 ? 0.798 -12.976 -12.266 1.00 95.88 136 PHE A CA 1
ATOM 1089 C C . PHE A 1 136 ? 1.390 -13.992 -13.238 1.00 95.88 136 PHE A C 1
ATOM 1091 O O . PHE A 1 136 ? 0.636 -14.746 -13.851 1.00 95.88 136 PHE A O 1
ATOM 1098 N N . LYS A 1 137 ? 2.723 -14.094 -13.293 1.00 95.81 137 LYS A N 1
ATOM 1099 C CA . LYS A 1 137 ? 3.413 -15.099 -14.106 1.00 95.81 137 LYS A CA 1
ATOM 1100 C C . LYS A 1 137 ? 3.030 -16.526 -13.700 1.00 95.81 137 LYS A C 1
ATOM 1102 O O . LYS A 1 137 ? 2.740 -17.340 -14.568 1.00 95.81 137 LYS A O 1
ATOM 1107 N N . GLU A 1 138 ? 2.984 -16.816 -12.398 1.00 96.81 138 GLU A N 1
ATOM 1108 C CA . GLU A 1 138 ? 2.549 -18.113 -11.852 1.00 96.81 138 GLU A CA 1
ATOM 1109 C C . GLU A 1 138 ? 1.112 -18.464 -12.273 1.00 96.81 138 GLU A C 1
ATOM 1111 O O . GLU A 1 138 ? 0.829 -19.609 -12.615 1.00 96.81 138 GLU A O 1
ATOM 1116 N N . LEU A 1 139 ? 0.209 -17.478 -12.279 1.00 96.38 139 LEU A N 1
ATOM 1117 C CA . LEU A 1 139 ? -1.201 -17.649 -12.644 1.00 96.38 139 LEU A CA 1
ATOM 1118 C C . LEU A 1 139 ? -1.462 -17.607 -14.160 1.00 96.38 139 LEU A C 1
ATOM 1120 O O . LEU A 1 139 ? -2.612 -17.742 -14.575 1.00 96.38 139 LEU A O 1
ATOM 1124 N N . GLY A 1 140 ? -0.434 -17.393 -14.988 1.00 96.81 140 GLY A N 1
ATOM 1125 C CA . GLY A 1 140 ? -0.586 -17.224 -16.436 1.00 96.81 140 GLY A CA 1
ATOM 1126 C C . GLY A 1 140 ? -1.294 -15.925 -16.842 1.00 96.81 140 GLY A C 1
ATOM 1127 O O . GLY A 1 140 ? -1.796 -15.824 -17.960 1.00 96.81 140 GLY A O 1
ATOM 1128 N N . ILE A 1 141 ? -1.354 -14.934 -15.947 1.00 95.00 141 ILE A N 1
ATOM 1129 C CA . ILE A 1 141 ? -1.850 -13.594 -16.269 1.00 95.00 141 ILE A CA 1
ATOM 1130 C C . ILE A 1 141 ? -0.778 -12.903 -17.125 1.00 95.00 141 ILE A C 1
ATOM 1132 O O . ILE A 1 141 ? 0.378 -12.846 -16.688 1.00 95.00 141 ILE A O 1
ATOM 1136 N N . PRO A 1 142 ? -1.123 -12.378 -18.318 1.00 93.19 142 PRO A N 1
ATOM 1137 C CA . PRO A 1 142 ? -0.171 -11.669 -19.163 1.00 93.19 142 PRO A CA 1
ATOM 1138 C C . PRO A 1 142 ? 0.545 -10.565 -18.386 1.00 93.19 142 PRO A C 1
ATOM 1140 O O . PRO A 1 142 ? -0.085 -9.704 -17.775 1.00 93.19 142 PRO A O 1
ATOM 1143 N N . THR A 1 143 ? 1.871 -10.606 -18.403 1.00 93.56 143 THR A N 1
ATOM 1144 C CA . THR A 1 143 ? 2.735 -9.639 -17.734 1.00 93.56 143 THR A CA 1
ATOM 1145 C C . THR A 1 143 ? 3.930 -9.361 -18.632 1.00 93.56 143 THR A C 1
ATOM 1147 O O . THR A 1 143 ? 4.381 -10.246 -19.358 1.00 93.56 143 THR A O 1
ATOM 1150 N N . MET A 1 144 ? 4.430 -8.132 -18.578 1.00 94.19 144 MET A N 1
ATOM 1151 C CA . MET A 1 144 ? 5.645 -7.709 -19.269 1.00 94.19 144 MET A CA 1
ATOM 1152 C C . MET A 1 144 ? 6.884 -8.414 -18.705 1.00 94.19 144 MET A C 1
ATOM 1154 O O . MET A 1 144 ? 6.816 -8.984 -17.611 1.00 94.19 144 MET A O 1
ATOM 1158 N N . ASN A 1 145 ? 8.016 -8.351 -19.408 1.00 96.19 145 ASN A N 1
ATOM 1159 C CA . ASN A 1 145 ? 9.288 -8.809 -18.851 1.00 96.19 145 ASN A CA 1
ATOM 1160 C C . ASN A 1 145 ? 9.669 -7.962 -17.631 1.00 96.19 145 ASN A C 1
ATOM 1162 O O . ASN A 1 145 ? 9.472 -6.746 -17.619 1.00 96.19 145 ASN A O 1
ATOM 1166 N N . PHE A 1 146 ? 10.206 -8.595 -16.589 1.00 97.19 146 PHE A N 1
ATOM 1167 C CA . PHE A 1 146 ? 10.598 -7.902 -15.365 1.00 97.19 146 PHE A CA 1
ATOM 1168 C C . PHE A 1 146 ? 11.737 -8.617 -14.641 1.00 97.19 146 PHE A C 1
ATOM 1170 O O . PHE A 1 146 ? 11.831 -9.847 -14.666 1.00 97.19 146 PHE A O 1
ATOM 1177 N N . LEU A 1 147 ? 12.557 -7.848 -13.925 1.00 97.00 147 LEU A N 1
ATOM 1178 C CA . LEU A 1 147 ? 13.640 -8.351 -13.091 1.00 97.00 147 LEU A CA 1
ATOM 1179 C C . LEU A 1 147 ? 13.760 -7.539 -11.799 1.00 97.00 147 LEU A C 1
ATOM 1181 O O . LEU A 1 147 ? 13.642 -6.315 -11.785 1.00 97.00 147 LEU A O 1
ATOM 1185 N N . LYS A 1 148 ? 14.018 -8.234 -10.688 1.00 96.88 148 LYS A N 1
ATOM 1186 C CA . LYS A 1 148 ? 14.418 -7.579 -9.444 1.00 96.88 148 LYS A CA 1
ATOM 1187 C C . LYS A 1 148 ? 15.911 -7.289 -9.499 1.00 96.88 148 LYS A C 1
ATOM 1189 O O . LYS A 1 148 ? 16.682 -8.229 -9.666 1.00 96.88 148 LYS A O 1
ATOM 1194 N N . VAL A 1 149 ? 16.287 -6.029 -9.313 1.00 95.19 149 VAL A N 1
ATOM 1195 C CA . VAL A 1 149 ? 17.664 -5.554 -9.484 1.00 95.19 149 VAL A CA 1
ATOM 1196 C C . VAL A 1 149 ? 18.193 -4.864 -8.230 1.00 95.19 149 VAL A C 1
ATOM 1198 O O . VAL A 1 149 ? 17.427 -4.301 -7.449 1.00 95.19 149 VAL A O 1
ATOM 1201 N N . ARG A 1 150 ? 19.511 -4.915 -8.035 1.00 93.12 150 ARG A N 1
ATOM 1202 C CA . ARG A 1 150 ? 20.243 -4.296 -6.912 1.00 93.12 150 ARG A CA 1
ATOM 1203 C C . ARG A 1 150 ? 21.378 -3.386 -7.349 1.00 93.12 150 ARG A C 1
ATOM 1205 O O . ARG A 1 150 ? 22.008 -2.741 -6.518 1.00 93.12 150 ARG A O 1
ATOM 1212 N N . ASN A 1 151 ? 21.694 -3.387 -8.636 1.00 92.75 151 ASN A N 1
ATOM 1213 C CA . ASN A 1 151 ? 22.771 -2.598 -9.207 1.00 92.75 151 ASN A CA 1
ATOM 1214 C C . ASN A 1 151 ? 22.543 -2.390 -10.709 1.00 92.75 151 ASN A C 1
ATOM 1216 O O . ASN A 1 151 ? 21.749 -3.078 -11.353 1.00 92.75 151 ASN A O 1
ATOM 1220 N N . LYS A 1 152 ? 23.305 -1.454 -11.274 1.00 93.38 152 LYS A N 1
ATOM 1221 C CA . LYS A 1 152 ? 23.262 -1.088 -12.696 1.00 93.38 152 LYS A CA 1
ATOM 1222 C C . LYS A 1 152 ? 23.610 -2.240 -13.637 1.00 93.38 152 LYS A C 1
ATOM 1224 O O . LYS A 1 152 ? 23.083 -2.298 -14.744 1.00 93.38 152 LYS A O 1
ATOM 1229 N N . SER A 1 153 ? 24.498 -3.142 -13.223 1.00 94.25 153 SER A N 1
ATOM 1230 C CA . SER A 1 153 ? 24.924 -4.272 -14.055 1.00 94.25 153 SER A CA 1
ATOM 1231 C C . SER A 1 153 ? 23.776 -5.249 -14.297 1.00 94.25 153 SER A C 1
ATOM 1233 O O . SER A 1 153 ? 23.602 -5.706 -15.420 1.00 94.25 153 SER A O 1
ATOM 1235 N N . GLU A 1 154 ? 22.940 -5.500 -13.288 1.00 95.50 154 GLU A N 1
ATOM 1236 C CA . GLU A 1 154 ? 21.743 -6.340 -13.431 1.00 95.50 154 GLU A CA 1
ATOM 1237 C C . GLU A 1 154 ? 20.700 -5.719 -14.377 1.00 95.50 154 GLU A C 1
ATOM 1239 O O . GLU A 1 154 ? 20.047 -6.442 -15.123 1.00 95.50 154 GLU A O 1
ATOM 1244 N N . ILE A 1 155 ? 20.582 -4.385 -14.418 1.00 95.50 155 ILE A N 1
ATOM 1245 C CA . ILE A 1 155 ? 19.728 -3.697 -15.404 1.00 95.50 155 ILE A CA 1
ATOM 1246 C C . ILE A 1 155 ? 20.290 -3.890 -16.817 1.00 95.50 155 ILE A C 1
ATOM 1248 O O . ILE A 1 155 ? 19.540 -4.196 -17.738 1.00 95.50 155 ILE A O 1
ATOM 1252 N N . LYS A 1 156 ? 21.610 -3.760 -17.000 1.00 95.25 156 LYS A N 1
ATOM 1253 C CA . LYS A 1 156 ? 22.258 -3.990 -18.304 1.00 95.25 156 LYS A CA 1
ATOM 1254 C C . LYS A 1 156 ? 22.018 -5.420 -18.800 1.00 95.25 156 LYS A C 1
ATOM 1256 O O . LYS A 1 156 ? 21.607 -5.587 -19.943 1.00 95.25 156 LYS A O 1
ATOM 1261 N N . MET A 1 157 ? 22.170 -6.411 -17.917 1.00 95.69 157 MET A N 1
ATOM 1262 C CA . MET A 1 157 ? 21.863 -7.814 -18.219 1.00 95.69 157 MET A CA 1
ATOM 1263 C C . MET A 1 157 ? 20.394 -8.021 -18.597 1.00 95.69 157 MET A C 1
ATOM 1265 O O . MET A 1 157 ? 20.115 -8.743 -19.542 1.00 95.69 157 MET A O 1
ATOM 1269 N N . PHE A 1 158 ? 19.451 -7.356 -17.921 1.00 96.69 158 PHE A N 1
ATOM 1270 C CA . PHE A 1 158 ? 18.031 -7.437 -18.278 1.00 96.69 158 PHE A CA 1
ATOM 1271 C C . PHE A 1 158 ? 17.762 -6.992 -19.724 1.00 96.69 158 PHE A C 1
ATOM 1273 O O . PHE A 1 158 ? 16.999 -7.647 -20.430 1.00 96.69 158 PHE A O 1
ATOM 1280 N N . TYR A 1 159 ? 18.420 -5.924 -20.185 1.00 96.31 159 TYR A N 1
ATOM 1281 C CA . TYR A 1 159 ? 18.325 -5.495 -21.583 1.00 96.31 159 TYR A CA 1
ATOM 1282 C C . TYR A 1 159 ? 18.924 -6.510 -22.563 1.00 96.31 159 TYR A C 1
ATOM 1284 O O . TYR A 1 159 ? 18.391 -6.675 -23.656 1.00 96.31 159 TYR A O 1
ATOM 1292 N N . ASP A 1 160 ? 20.037 -7.152 -22.198 1.00 93.69 160 ASP A N 1
ATOM 1293 C CA . ASP A 1 160 ? 20.680 -8.175 -23.029 1.00 93.69 160 ASP A CA 1
ATOM 1294 C C . ASP A 1 160 ? 19.831 -9.451 -23.124 1.00 93.69 160 ASP A C 1
ATOM 1296 O O . ASP A 1 160 ? 19.579 -9.942 -24.219 1.00 93.69 160 ASP A O 1
ATOM 1300 N N . ASP A 1 161 ? 19.352 -9.958 -21.988 1.00 94.56 161 ASP A N 1
ATOM 1301 C CA . ASP A 1 161 ? 18.663 -11.249 -21.900 1.00 94.56 161 ASP A CA 1
ATOM 1302 C C . ASP A 1 161 ? 17.223 -11.198 -22.427 1.00 94.56 161 ASP A C 1
ATOM 1304 O O . ASP A 1 161 ? 16.708 -12.200 -22.924 1.00 94.56 161 ASP A O 1
ATOM 1308 N N . CYS A 1 162 ? 16.543 -10.058 -22.267 1.00 91.81 162 CYS A N 1
ATOM 1309 C CA . CYS A 1 162 ? 15.135 -9.905 -22.646 1.00 91.81 162 CYS A CA 1
ATOM 1310 C C . CYS A 1 162 ? 14.934 -9.150 -23.968 1.00 91.81 162 CYS A C 1
ATOM 1312 O O . CYS A 1 162 ? 13.789 -9.016 -24.390 1.00 91.81 162 CYS A O 1
ATOM 1314 N N . GLU A 1 163 ? 16.006 -8.645 -24.593 1.00 91.25 163 GLU A N 1
ATOM 1315 C CA . GLU A 1 163 ? 15.963 -7.851 -25.835 1.00 91.25 163 GLU A CA 1
ATOM 1316 C C . GLU A 1 163 ? 14.934 -6.699 -25.787 1.00 91.25 163 GLU A C 1
ATOM 1318 O O . GLU A 1 163 ? 14.215 -6.423 -26.749 1.00 91.25 163 GLU A O 1
ATOM 1323 N N . VAL A 1 164 ? 14.838 -6.026 -24.636 1.00 90.69 164 VAL A N 1
ATOM 1324 C CA . VAL A 1 164 ? 13.856 -4.956 -24.397 1.00 90.69 164 VAL A CA 1
ATOM 1325 C C . VAL A 1 164 ? 14.330 -3.601 -24.932 1.00 90.69 164 VAL A C 1
ATOM 1327 O O . VAL A 1 164 ? 15.524 -3.301 -24.953 1.00 90.69 164 VAL A O 1
ATOM 1330 N N . GLY A 1 165 ? 13.364 -2.775 -25.348 1.00 90.81 165 GLY A N 1
ATOM 1331 C CA . GLY A 1 165 ? 13.568 -1.365 -25.685 1.00 90.81 165 GLY A CA 1
ATOM 1332 C C . GLY A 1 165 ? 13.484 -0.487 -24.438 1.00 90.81 165 GLY A C 1
ATOM 1333 O O . GLY A 1 165 ? 14.350 -0.532 -23.576 1.00 90.81 165 GLY A O 1
ATOM 1334 N N . GLU A 1 166 ? 12.417 0.297 -24.319 1.00 95.06 166 GLU A N 1
ATOM 1335 C CA . GLU A 1 166 ? 12.205 1.157 -23.153 1.00 95.06 166 GLU A CA 1
ATOM 1336 C C . GLU A 1 166 ? 11.835 0.334 -21.904 1.00 95.06 166 GLU A C 1
ATOM 1338 O O . GLU A 1 166 ? 11.083 -0.644 -21.970 1.00 95.06 166 GLU A O 1
ATOM 1343 N N . THR A 1 167 ? 12.315 0.752 -20.732 1.00 96.25 167 THR A N 1
ATOM 1344 C CA . THR A 1 167 ? 12.018 0.090 -19.450 1.00 96.25 167 THR A CA 1
ATOM 1345 C C . THR A 1 167 ? 11.680 1.091 -18.358 1.00 96.25 167 THR A C 1
ATOM 1347 O O . THR A 1 167 ? 12.094 2.246 -18.410 1.00 96.25 167 THR A O 1
ATOM 1350 N N . ILE A 1 168 ? 10.986 0.634 -17.322 1.00 94.62 168 ILE A N 1
ATOM 1351 C CA . ILE A 1 168 ? 10.702 1.394 -16.109 1.00 94.62 168 ILE A CA 1
ATOM 1352 C C . ILE A 1 168 ? 11.500 0.828 -14.941 1.00 94.62 168 ILE A C 1
ATOM 1354 O O . ILE A 1 168 ? 11.386 -0.358 -14.634 1.00 94.62 168 ILE A O 1
ATOM 1358 N N . LEU A 1 169 ? 12.245 1.689 -14.247 1.00 93.88 169 LEU A N 1
ATOM 1359 C CA . LEU A 1 169 ? 12.892 1.391 -12.971 1.00 93.88 169 LEU A CA 1
ATOM 1360 C C . LEU A 1 169 ? 12.071 1.987 -11.823 1.00 93.88 169 LEU A C 1
ATOM 1362 O O . LEU A 1 169 ? 11.690 3.156 -11.873 1.00 93.88 169 LEU A O 1
ATOM 1366 N N . LYS A 1 170 ? 11.772 1.188 -10.793 1.00 91.88 170 LYS A N 1
ATOM 1367 C CA . LYS A 1 170 ? 10.952 1.627 -9.652 1.00 91.88 170 LYS A CA 1
ATOM 1368 C C . LYS A 1 170 ? 11.206 0.827 -8.367 1.00 91.88 170 LYS A C 1
ATOM 1370 O O . LYS A 1 170 ? 11.585 -0.344 -8.443 1.00 91.88 170 LYS A O 1
ATOM 1375 N N . PRO A 1 171 ? 10.917 1.384 -7.177 1.00 91.06 171 PRO A N 1
ATOM 1376 C CA . PRO A 1 171 ? 10.952 0.642 -5.921 1.00 91.06 171 PRO A CA 1
ATOM 1377 C C . PRO A 1 171 ? 9.923 -0.494 -5.870 1.00 91.06 171 PRO A C 1
ATOM 1379 O O . PRO A 1 171 ? 8.815 -0.390 -6.419 1.00 91.06 171 PRO A O 1
ATOM 1382 N N . LEU A 1 172 ? 10.247 -1.569 -5.138 1.00 90.31 172 LEU A N 1
ATOM 1383 C CA . LEU A 1 172 ? 9.327 -2.705 -4.969 1.00 90.31 172 LEU A CA 1
ATOM 1384 C C . LEU A 1 172 ? 8.012 -2.307 -4.291 1.00 90.31 172 LEU A C 1
ATOM 1386 O O . LEU A 1 172 ? 6.960 -2.839 -4.637 1.00 90.31 172 LEU A O 1
ATOM 1390 N N . SER A 1 173 ? 8.064 -1.371 -3.349 1.00 86.38 173 SER A N 1
ATOM 1391 C CA . SER A 1 173 ? 6.929 -0.833 -2.593 1.00 86.38 173 SER A CA 1
ATOM 1392 C C . SER A 1 173 ? 6.912 0.689 -2.687 1.00 86.38 173 SER A C 1
ATOM 1394 O O . SER A 1 173 ? 7.944 1.295 -2.934 1.00 86.38 173 SER A O 1
ATOM 1396 N N . GLY A 1 174 ? 5.754 1.314 -2.504 1.00 76.38 174 GLY A N 1
ATOM 1397 C CA . GLY A 1 174 ? 5.613 2.773 -2.580 1.00 76.38 174 GLY A CA 1
ATOM 1398 C C . GLY A 1 174 ? 4.285 3.179 -3.203 1.00 76.38 174 GLY A C 1
ATOM 1399 O O . GLY A 1 174 ? 3.572 2.328 -3.743 1.00 76.38 174 GLY A O 1
ATOM 1400 N N . THR A 1 175 ? 3.963 4.465 -3.115 1.00 68.31 175 THR A N 1
ATOM 1401 C CA . THR A 1 175 ? 2.688 5.045 -3.557 1.00 68.31 175 THR A CA 1
ATOM 1402 C C . THR A 1 175 ? 2.925 6.173 -4.556 1.00 68.31 175 THR A C 1
ATOM 1404 O O . THR A 1 175 ? 4.000 6.753 -4.589 1.00 68.31 175 THR A O 1
ATOM 1407 N N . GLY A 1 176 ? 1.937 6.497 -5.391 1.00 61.03 176 GLY A N 1
ATOM 1408 C CA . GLY A 1 176 ? 1.927 7.794 -6.084 1.00 61.03 176 GLY A CA 1
ATOM 1409 C C . GLY A 1 176 ? 3.040 8.064 -7.109 1.00 61.03 176 GLY A C 1
ATOM 1410 O O . GLY A 1 176 ? 3.480 9.196 -7.226 1.00 61.03 176 GLY A O 1
ATOM 1411 N N . SER A 1 177 ? 3.473 7.075 -7.895 1.00 68.06 177 SER A N 1
ATOM 1412 C CA . SER A 1 177 ? 4.566 7.212 -8.889 1.00 68.06 177 SER A CA 1
ATOM 1413 C C . SER A 1 177 ? 5.916 7.704 -8.331 1.00 68.06 177 SER A C 1
ATOM 1415 O O . SER A 1 177 ? 6.814 8.041 -9.099 1.00 68.06 177 SER A O 1
ATOM 1417 N N . GLU A 1 178 ? 6.085 7.715 -7.009 1.00 73.50 178 GLU A N 1
ATOM 1418 C CA . GLU A 1 178 ? 7.343 8.075 -6.360 1.00 73.50 178 GLU A CA 1
ATOM 1419 C C . GLU A 1 178 ? 8.445 7.067 -6.708 1.00 73.50 178 GLU A C 1
ATOM 1421 O O . GLU A 1 178 ? 8.229 5.850 -6.704 1.00 73.50 178 GLU A O 1
ATOM 1426 N N . GLY A 1 179 ? 9.635 7.582 -7.020 1.00 80.69 179 GLY A N 1
ATOM 1427 C CA . GLY A 1 179 ? 10.793 6.761 -7.369 1.00 80.69 179 GLY A CA 1
ATOM 1428 C C . GLY A 1 179 ? 10.698 6.065 -8.732 1.00 80.69 179 GLY A C 1
ATOM 1429 O O . GLY A 1 179 ? 11.463 5.143 -8.982 1.00 80.69 179 GLY A O 1
ATOM 1430 N N . ILE A 1 180 ? 9.769 6.453 -9.609 1.00 87.75 180 ILE A N 1
ATOM 1431 C CA . ILE A 1 180 ? 9.630 5.845 -10.938 1.00 87.75 180 ILE A CA 1
ATOM 1432 C C . ILE A 1 180 ? 10.464 6.601 -11.972 1.00 87.75 180 ILE A C 1
ATOM 1434 O O . ILE A 1 180 ? 10.331 7.815 -12.107 1.00 87.75 180 ILE A O 1
ATOM 1438 N N . VAL A 1 181 ? 11.258 5.864 -12.751 1.00 91.75 181 VAL A N 1
ATOM 1439 C CA . VAL A 1 181 ? 12.093 6.405 -13.829 1.00 91.75 181 VAL A CA 1
ATOM 1440 C C . VAL A 1 181 ? 11.874 5.621 -15.116 1.00 91.75 181 VAL A C 1
ATOM 1442 O O . VAL A 1 181 ? 11.925 4.391 -15.105 1.00 91.75 181 VAL A O 1
ATOM 1445 N N . LYS A 1 182 ? 11.660 6.329 -16.230 1.00 93.19 182 LYS A N 1
ATOM 1446 C CA . LYS A 1 182 ? 11.748 5.748 -17.575 1.00 93.19 182 LYS A CA 1
ATOM 1447 C C . LYS A 1 182 ? 13.210 5.705 -18.009 1.00 93.19 182 LYS A C 1
ATOM 1449 O O . LYS A 1 182 ? 13.915 6.698 -17.877 1.00 93.19 182 LYS A O 1
ATOM 1454 N N . ILE A 1 183 ? 13.638 4.570 -18.538 1.00 95.25 183 ILE A N 1
ATOM 1455 C CA . ILE A 1 183 ? 14.938 4.368 -19.174 1.00 95.25 183 ILE A CA 1
ATOM 1456 C C . ILE A 1 183 ? 14.637 4.104 -20.649 1.00 95.25 183 ILE A C 1
ATOM 1458 O O . ILE A 1 183 ? 13.970 3.114 -20.958 1.00 95.25 183 ILE A O 1
ATOM 1462 N N . SER A 1 184 ? 15.063 5.001 -21.539 1.00 94.75 184 SER A N 1
ATOM 1463 C CA . SER A 1 184 ? 14.746 4.898 -22.973 1.00 94.75 184 SER A CA 1
ATOM 1464 C C . SER A 1 184 ? 15.670 3.910 -23.690 1.00 94.75 184 SER A C 1
ATOM 1466 O O . SER A 1 184 ? 15.290 3.328 -24.703 1.00 94.75 184 SER A O 1
ATOM 1468 N N . GLY A 1 185 ? 16.865 3.696 -23.133 1.00 94.44 185 GLY A N 1
ATOM 1469 C CA . GLY A 1 185 ? 17.880 2.780 -23.637 1.00 94.44 185 GLY A CA 1
ATOM 1470 C C . GLY A 1 185 ? 19.003 2.539 -22.625 1.00 94.44 185 GLY A C 1
ATOM 1471 O O . GLY A 1 185 ? 19.044 3.134 -21.545 1.00 94.44 185 GLY A O 1
ATOM 1472 N N . LYS A 1 186 ? 19.950 1.656 -22.965 1.00 94.38 186 LYS A N 1
ATOM 1473 C CA . LYS A 1 186 ? 21.060 1.268 -22.070 1.00 94.38 186 LYS A CA 1
ATOM 1474 C C . LYS A 1 186 ? 21.932 2.449 -21.635 1.00 94.38 186 LYS A C 1
ATOM 1476 O O . LYS A 1 186 ? 22.522 2.416 -20.555 1.00 94.38 186 LYS A O 1
ATOM 1481 N N . GLU A 1 187 ? 22.029 3.464 -22.479 1.00 94.62 187 GLU A N 1
ATOM 1482 C CA . GLU A 1 187 ? 22.738 4.721 -22.261 1.00 94.62 187 GLU A CA 1
ATOM 1483 C C . GLU A 1 187 ? 22.167 5.545 -21.096 1.00 94.62 187 GLU A C 1
ATOM 1485 O O . GLU A 1 187 ? 22.926 6.229 -20.410 1.00 94.62 187 GLU A O 1
ATOM 1490 N N . ASP A 1 188 ? 20.871 5.405 -20.805 1.00 95.31 188 ASP A N 1
ATOM 1491 C CA . ASP A 1 188 ? 20.177 6.130 -19.735 1.00 95.31 188 ASP A CA 1
ATOM 1492 C C . ASP A 1 188 ? 20.274 5.415 -18.373 1.00 95.31 188 ASP A C 1
ATOM 1494 O O . ASP A 1 188 ? 19.836 5.942 -17.350 1.00 95.31 188 ASP A O 1
ATOM 1498 N N . ILE A 1 189 ? 20.844 4.204 -18.311 1.00 94.75 189 ILE A N 1
ATOM 1499 C CA . ILE A 1 189 ? 20.876 3.404 -17.073 1.00 94.75 189 ILE A CA 1
ATOM 1500 C C . ILE A 1 189 ? 21.647 4.125 -15.964 1.00 94.75 189 ILE A C 1
ATOM 1502 O O . ILE A 1 189 ? 21.233 4.104 -14.804 1.00 94.75 189 ILE A O 1
ATOM 1506 N N . ASP A 1 190 ? 22.779 4.748 -16.299 1.00 93.50 190 ASP A N 1
ATOM 1507 C CA . ASP A 1 190 ? 23.619 5.415 -15.304 1.00 93.50 190 ASP A CA 1
ATOM 1508 C C . ASP A 1 190 ? 22.916 6.648 -14.710 1.00 93.50 190 ASP A C 1
ATOM 1510 O O . ASP A 1 190 ? 22.942 6.829 -13.492 1.00 93.50 190 ASP A O 1
ATOM 1514 N N . SER A 1 191 ? 22.235 7.450 -15.536 1.00 92.94 191 SER A N 1
ATOM 1515 C CA . SER A 1 191 ? 21.488 8.629 -15.078 1.00 92.94 191 SER A CA 1
ATOM 1516 C C . SER A 1 191 ? 20.246 8.243 -14.272 1.00 92.94 191 SER A C 1
ATOM 1518 O O . SER A 1 191 ? 20.009 8.816 -13.207 1.00 92.94 191 SER A O 1
ATOM 1520 N N . ALA A 1 192 ? 19.496 7.230 -14.715 1.00 92.12 192 ALA A N 1
ATOM 1521 C CA . ALA A 1 192 ? 18.326 6.723 -14.004 1.00 92.12 192 ALA A CA 1
ATOM 1522 C C . ALA A 1 192 ? 18.677 6.160 -12.621 1.00 92.12 192 ALA A C 1
ATOM 1524 O O . ALA A 1 192 ? 17.974 6.414 -11.641 1.00 92.12 192 ALA A O 1
ATOM 1525 N N . TRP A 1 193 ? 19.793 5.435 -12.527 1.00 91.06 193 TRP A N 1
ATOM 1526 C CA . TRP A 1 193 ? 20.289 4.908 -11.259 1.00 91.06 193 TRP A CA 1
ATOM 1527 C C . TRP A 1 193 ? 20.735 6.017 -10.302 1.00 91.06 193 TRP A C 1
ATOM 1529 O O . TRP A 1 193 ? 20.413 5.986 -9.118 1.00 91.06 193 TRP A O 1
ATOM 1539 N N . SER A 1 194 ? 21.442 7.032 -10.801 1.00 89.56 194 SER A N 1
ATOM 1540 C CA . SER A 1 194 ? 21.815 8.175 -9.965 1.00 89.56 194 SER A CA 1
ATOM 1541 C C . SER A 1 194 ? 20.598 8.968 -9.485 1.00 89.56 194 SER A C 1
ATOM 1543 O O . SER A 1 194 ? 20.609 9.456 -8.358 1.00 89.56 194 SER A O 1
ATOM 1545 N N . TRP A 1 195 ? 19.542 9.075 -10.299 1.00 87.44 195 TRP A N 1
ATOM 1546 C CA . TRP A 1 195 ? 18.313 9.775 -9.918 1.00 87.44 195 TRP A CA 1
ATOM 1547 C C . TRP A 1 195 ? 17.546 9.061 -8.803 1.00 87.44 195 TRP A C 1
ATOM 1549 O O . TRP A 1 195 ? 17.086 9.714 -7.869 1.00 87.44 195 TRP A O 1
ATOM 1559 N N . ILE A 1 196 ? 17.417 7.730 -8.878 1.00 84.12 196 ILE A N 1
ATOM 1560 C CA . ILE A 1 196 ? 16.678 6.967 -7.859 1.00 84.12 196 ILE A CA 1
ATOM 1561 C C . ILE A 1 196 ? 17.419 6.941 -6.510 1.00 84.12 196 ILE A C 1
ATOM 1563 O O . ILE A 1 196 ? 16.795 6.737 -5.471 1.00 84.12 196 ILE A O 1
ATOM 1567 N N . GLY A 1 197 ? 18.727 7.216 -6.528 1.00 73.50 197 GLY A N 1
ATOM 1568 C CA . GLY A 1 197 ? 19.587 7.338 -5.360 1.00 73.50 197 GLY A CA 1
ATOM 1569 C C . GLY A 1 197 ? 20.332 6.042 -5.041 1.00 73.50 197 GLY A C 1
ATOM 1570 O O . GLY A 1 197 ? 19.741 4.960 -4.938 1.00 73.50 197 GLY A O 1
ATOM 1571 N N . ASP A 1 198 ? 21.647 6.166 -4.842 1.00 57.25 198 ASP A N 1
ATOM 1572 C CA . ASP A 1 198 ? 22.494 5.079 -4.353 1.00 57.25 198 ASP A CA 1
ATOM 1573 C C . ASP A 1 198 ? 22.042 4.669 -2.940 1.00 57.25 198 ASP A C 1
ATOM 1575 O O . ASP A 1 198 ? 21.964 5.497 -2.033 1.00 57.25 198 ASP A O 1
ATOM 1579 N N . GLY A 1 199 ? 21.722 3.387 -2.747 1.00 53.06 199 GLY A N 1
ATOM 1580 C CA . GLY A 1 199 ? 21.256 2.855 -1.458 1.00 53.06 199 GLY A CA 1
ATOM 1581 C C . GLY A 1 199 ? 19.746 2.633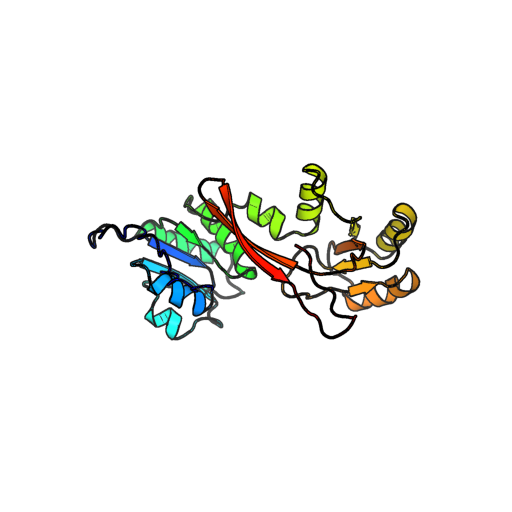 -1.354 1.00 53.06 199 GLY A C 1
ATOM 1582 O O . GLY A 1 199 ? 19.269 2.180 -0.311 1.00 53.06 199 GLY A O 1
ATOM 1583 N N . THR A 1 200 ? 18.988 2.868 -2.429 1.00 62.06 200 THR A N 1
ATOM 1584 C CA . THR A 1 200 ? 17.682 2.215 -2.570 1.00 62.06 200 THR A CA 1
ATOM 1585 C C . THR A 1 200 ? 17.906 0.700 -2.563 1.00 62.06 200 THR A C 1
ATOM 1587 O O . THR A 1 200 ? 18.878 0.212 -3.134 1.00 62.06 200 THR A O 1
ATOM 1590 N N . GLY A 1 201 ? 17.102 -0.044 -1.797 1.00 79.00 201 GLY A N 1
ATOM 1591 C CA . GLY A 1 201 ? 17.262 -1.493 -1.646 1.00 79.00 201 GLY A CA 1
ATOM 1592 C C . GLY A 1 201 ? 16.994 -2.257 -2.949 1.00 79.00 201 GLY A C 1
ATOM 1593 O O . GLY A 1 201 ? 17.335 -1.828 -4.044 1.00 79.00 201 GLY A O 1
ATOM 1594 N N . ASP A 1 202 ? 16.345 -3.414 -2.858 1.00 91.06 202 ASP A N 1
ATOM 1595 C CA . ASP A 1 202 ? 15.889 -4.095 -4.072 1.00 91.06 202 ASP A CA 1
ATOM 1596 C C . ASP A 1 202 ? 14.957 -3.159 -4.888 1.00 91.06 202 ASP A C 1
ATOM 1598 O O . ASP A 1 202 ? 14.033 -2.550 -4.339 1.00 91.06 202 ASP A O 1
ATOM 1602 N N . LEU A 1 203 ? 15.177 -3.075 -6.201 1.00 93.88 203 LEU A N 1
ATOM 1603 C CA . LEU A 1 203 ? 14.350 -2.356 -7.176 1.00 93.88 203 LEU A CA 1
ATOM 1604 C C . LEU A 1 203 ? 13.723 -3.339 -8.172 1.00 93.88 203 LEU A C 1
ATOM 1606 O O . LEU A 1 203 ? 14.103 -4.508 -8.253 1.00 93.88 203 LEU A O 1
ATOM 1610 N N . LEU A 1 204 ? 12.751 -2.865 -8.944 1.00 95.00 204 LEU A N 1
ATOM 1611 C CA . LEU A 1 204 ? 12.147 -3.580 -10.063 1.00 95.00 204 LEU A CA 1
ATOM 1612 C C . LEU A 1 204 ? 12.449 -2.815 -11.350 1.00 95.00 204 LEU A C 1
ATOM 1614 O O . LEU A 1 204 ? 12.078 -1.646 -11.457 1.00 95.00 204 LEU A O 1
ATOM 1618 N N . VAL A 1 205 ? 13.073 -3.489 -12.314 1.00 96.19 205 VAL A N 1
ATOM 1619 C CA . VAL A 1 205 ? 13.059 -3.066 -13.717 1.00 96.19 205 VAL A CA 1
ATOM 1620 C C . VAL A 1 205 ? 12.012 -3.892 -14.457 1.00 96.19 205 VAL A C 1
ATOM 1622 O O . VAL A 1 205 ? 11.932 -5.107 -14.274 1.00 96.19 205 VAL A O 1
ATOM 1625 N N . GLU A 1 206 ? 11.170 -3.245 -15.251 1.00 96.38 206 GLU A N 1
ATOM 1626 C CA . GLU A 1 206 ? 10.192 -3.913 -16.111 1.00 96.38 206 GLU A CA 1
ATOM 1627 C C . GLU A 1 206 ? 10.130 -3.244 -17.483 1.00 96.38 206 GLU A C 1
ATOM 1629 O O . GLU A 1 206 ? 10.403 -2.054 -17.614 1.00 96.38 206 GLU A O 1
ATOM 1634 N N . GLU A 1 207 ? 9.788 -4.011 -18.510 1.00 95.88 207 GLU A N 1
ATOM 1635 C CA . GLU A 1 207 ? 9.565 -3.495 -19.860 1.00 95.88 207 GLU A CA 1
ATOM 1636 C C . GLU A 1 207 ? 8.443 -2.445 -19.858 1.00 95.88 207 GLU A C 1
ATOM 1638 O O . GLU A 1 207 ? 7.399 -2.618 -19.218 1.00 95.88 207 GLU A O 1
ATOM 1643 N N . PHE A 1 208 ? 8.672 -1.332 -20.555 1.00 93.94 208 PHE A N 1
ATOM 1644 C CA . PHE A 1 208 ? 7.674 -0.286 -20.701 1.00 93.94 208 PHE A CA 1
ATOM 1645 C C . PHE A 1 208 ? 6.568 -0.750 -21.650 1.00 93.94 208 PHE A C 1
ATOM 1647 O O . PHE A 1 208 ? 6.813 -1.087 -22.806 1.00 93.94 208 PHE A O 1
ATOM 1654 N N . VAL A 1 209 ? 5.328 -0.725 -21.165 1.00 89.81 209 VAL A N 1
ATOM 1655 C CA . VAL A 1 209 ? 4.150 -1.071 -21.964 1.00 89.81 209 VAL A CA 1
ATOM 1656 C C . VAL A 1 209 ? 3.460 0.214 -22.404 1.00 89.81 209 VAL A C 1
ATOM 1658 O O . VAL A 1 209 ? 2.796 0.877 -21.608 1.00 89.81 209 VAL A O 1
ATOM 1661 N N . GLY A 1 210 ? 3.618 0.560 -23.681 1.00 85.44 210 GLY A N 1
ATOM 1662 C CA . GLY A 1 210 ? 2.900 1.674 -24.297 1.00 85.44 210 GLY A CA 1
ATOM 1663 C C . GLY A 1 210 ? 1.422 1.361 -24.570 1.00 85.44 210 GLY A C 1
ATOM 1664 O O . GLY A 1 210 ? 0.973 0.217 -24.499 1.00 85.44 210 GLY A O 1
ATOM 1665 N N . GLY A 1 211 ? 0.658 2.390 -24.943 1.00 87.00 211 GLY A N 1
ATOM 1666 C CA . GLY A 1 211 ? -0.743 2.261 -25.349 1.00 87.00 211 GLY A CA 1
ATOM 1667 C C . GLY A 1 211 ? -1.727 2.929 -24.391 1.00 87.00 211 GLY A C 1
ATOM 1668 O O . GLY A 1 211 ? -1.390 3.859 -23.665 1.00 87.00 211 GLY A O 1
ATOM 1669 N N . SER A 1 212 ? -2.991 2.500 -24.444 1.00 86.69 212 SER A N 1
ATOM 1670 C CA . SER A 1 212 ? -4.043 3.065 -23.589 1.00 86.69 212 SER A CA 1
ATOM 1671 C C . SER A 1 212 ? -3.993 2.469 -22.182 1.00 86.69 212 SER A C 1
ATOM 1673 O O . SER A 1 212 ? -4.061 1.253 -22.025 1.00 86.69 212 SER A O 1
ATOM 1675 N N . GLU A 1 213 ? -3.952 3.334 -21.171 1.00 87.94 213 GLU A N 1
ATOM 1676 C CA . GLU A 1 213 ? -4.023 2.958 -19.757 1.00 87.94 213 GLU A CA 1
ATOM 1677 C C . GLU A 1 213 ? -5.478 2.976 -19.259 1.00 87.94 213 GLU A C 1
ATOM 1679 O O . GLU A 1 213 ? -6.257 3.893 -19.556 1.00 87.94 213 GLU A O 1
ATOM 1684 N N . TYR A 1 214 ? -5.832 1.959 -18.473 1.00 89.00 214 TYR A N 1
ATOM 1685 C CA 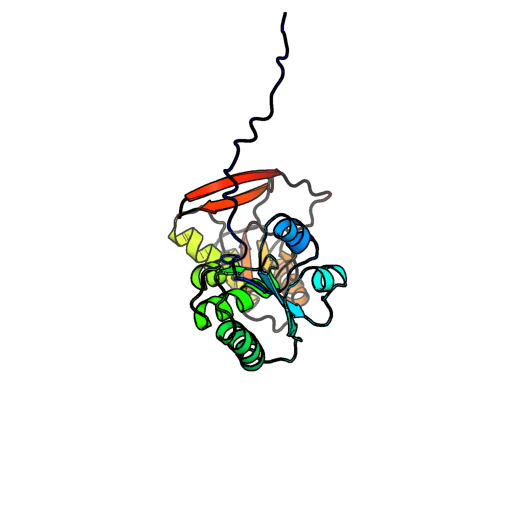. TYR A 1 214 ? -7.142 1.811 -17.849 1.00 89.00 214 TYR A CA 1
ATOM 1686 C C . TYR A 1 214 ? -6.986 1.435 -16.377 1.00 89.00 214 TYR A C 1
ATOM 1688 O O . TYR A 1 214 ? -6.083 0.677 -16.026 1.00 89.00 214 TYR A O 1
ATOM 1696 N N . SER A 1 215 ? -7.906 1.902 -15.538 1.00 90.44 215 SER A N 1
ATOM 1697 C CA . SER A 1 215 ? -8.137 1.346 -14.204 1.00 90.44 215 SER A CA 1
ATOM 1698 C C . SER A 1 215 ? -9.447 0.563 -14.184 1.00 90.44 215 SER A C 1
ATOM 1700 O O . SER A 1 215 ? -10.372 0.855 -14.948 1.00 90.44 215 SER A O 1
ATOM 1702 N N . ALA A 1 216 ? -9.503 -0.468 -13.344 1.00 92.00 216 ALA A N 1
ATOM 1703 C CA . ALA A 1 216 ? -10.694 -1.271 -13.118 1.00 92.00 216 ALA A CA 1
ATOM 1704 C C . ALA A 1 216 ? -11.004 -1.282 -11.622 1.00 92.00 216 ALA A C 1
ATOM 1706 O O . ALA A 1 216 ? -10.217 -1.774 -10.813 1.00 92.00 216 ALA A O 1
ATOM 1707 N N . GLU A 1 217 ? -12.159 -0.745 -11.254 1.00 92.12 217 GLU A N 1
ATOM 1708 C CA . GLU A 1 217 ? -12.619 -0.693 -9.875 1.00 92.12 217 GLU A CA 1
ATOM 1709 C C . GLU A 1 217 ? -13.603 -1.833 -9.633 1.00 92.12 217 GLU A C 1
ATOM 1711 O O . GLU A 1 217 ? -14.567 -2.018 -10.382 1.00 92.12 217 GLU A O 1
ATOM 1716 N N . GLY A 1 218 ? -13.382 -2.606 -8.575 1.00 92.88 218 GLY A N 1
ATOM 1717 C CA . GLY A 1 218 ? -14.190 -3.776 -8.266 1.00 92.88 218 GLY A CA 1
ATOM 1718 C C . GLY A 1 218 ? -14.187 -4.119 -6.786 1.00 92.88 218 GLY A C 1
ATOM 1719 O O . GLY A 1 218 ? -13.402 -3.594 -6.000 1.00 92.88 218 GLY A O 1
ATOM 1720 N N . VAL A 1 219 ? -15.082 -5.027 -6.409 1.00 91.81 219 VAL A N 1
ATOM 1721 C CA . VAL A 1 219 ? -15.160 -5.589 -5.056 1.00 91.81 219 VAL A CA 1
ATOM 1722 C C . VAL A 1 219 ? -15.219 -7.105 -5.120 1.00 91.81 219 VAL A C 1
ATOM 1724 O O . VAL A 1 219 ? -15.789 -7.677 -6.050 1.00 91.81 219 VAL A O 1
ATOM 1727 N N . PHE A 1 220 ? -14.663 -7.766 -4.111 1.00 90.00 220 PHE A N 1
ATOM 1728 C CA . PHE A 1 220 ? -14.832 -9.201 -3.913 1.00 90.00 220 PHE A CA 1
ATOM 1729 C C . PHE A 1 220 ? -15.845 -9.434 -2.795 1.00 90.00 220 PHE A C 1
ATOM 1731 O O . PHE A 1 220 ? -15.668 -8.948 -1.683 1.00 90.00 220 PHE A O 1
ATOM 1738 N N . VAL A 1 221 ? -16.905 -10.189 -3.085 1.00 90.00 221 VAL A N 1
ATOM 1739 C CA . VAL A 1 221 ? -17.941 -10.559 -2.111 1.00 90.00 221 VAL A CA 1
ATOM 1740 C C . VAL A 1 221 ? -18.070 -12.074 -2.105 1.00 90.00 221 VAL A C 1
ATOM 1742 O O . VAL A 1 221 ? -18.369 -12.672 -3.138 1.00 90.00 221 VAL A O 1
ATOM 1745 N N . ASN A 1 222 ? -17.829 -12.707 -0.953 1.00 89.19 222 ASN A N 1
ATOM 1746 C CA . ASN A 1 222 ? -17.865 -14.168 -0.797 1.00 89.19 222 ASN A CA 1
ATOM 1747 C C . ASN A 1 222 ? -17.014 -14.897 -1.857 1.00 89.19 222 ASN A C 1
ATOM 1749 O O . ASN A 1 222 ? -17.473 -15.831 -2.513 1.00 89.19 222 ASN A O 1
ATOM 1753 N N . GLY A 1 223 ? -15.794 -14.399 -2.088 1.00 87.69 223 GLY A N 1
ATOM 1754 C CA . GLY A 1 223 ? -14.859 -14.941 -3.079 1.00 87.69 223 GLY A CA 1
ATOM 1755 C C . GLY A 1 223 ? -15.204 -14.639 -4.543 1.00 87.69 223 GLY A C 1
ATOM 1756 O O . GLY A 1 223 ? -14.472 -15.065 -5.431 1.00 87.69 223 GLY A O 1
ATOM 1757 N N . LYS A 1 224 ? -16.286 -13.900 -4.824 1.00 91.88 224 LYS A N 1
ATOM 1758 C CA . LYS A 1 224 ? -16.693 -13.535 -6.188 1.00 91.88 224 LYS A CA 1
ATOM 1759 C C . LYS A 1 224 ? -16.367 -12.080 -6.489 1.00 91.88 224 LYS A C 1
ATOM 1761 O O . LYS A 1 224 ? -16.822 -11.181 -5.786 1.00 91.88 224 LYS A O 1
ATOM 1766 N N . HIS A 1 225 ? -15.613 -11.861 -7.560 1.00 92.50 225 HIS A N 1
ATOM 1767 C CA . HIS A 1 225 ? -15.339 -10.531 -8.092 1.00 92.50 225 HIS A CA 1
ATOM 1768 C C . HIS A 1 225 ? -16.595 -9.916 -8.726 1.00 92.50 225 HIS A C 1
ATOM 1770 O O . HIS A 1 225 ? -17.299 -10.572 -9.497 1.00 92.50 225 HIS A O 1
ATOM 1776 N N . LYS A 1 226 ? -16.829 -8.634 -8.450 1.00 95.31 226 LYS A N 1
ATOM 1777 C CA . LYS A 1 226 ? -17.785 -7.777 -9.144 1.00 95.31 226 LYS A CA 1
ATOM 1778 C C . LYS A 1 226 ? -17.065 -6.524 -9.634 1.00 95.31 226 LYS A C 1
ATOM 1780 O O . LYS A 1 226 ? -16.663 -5.692 -8.823 1.00 95.31 226 LYS A O 1
ATOM 1785 N N . LEU A 1 227 ? -16.974 -6.385 -10.955 1.00 94.19 227 LEU A N 1
ATOM 1786 C CA . LEU A 1 227 ? -16.507 -5.166 -11.608 1.00 94.19 227 LEU A CA 1
ATOM 1787 C C . LEU A 1 227 ? -17.554 -4.060 -11.427 1.00 94.19 227 LEU A C 1
ATOM 1789 O O . LEU A 1 227 ? -18.746 -4.294 -11.642 1.00 94.19 227 LEU A O 1
ATOM 1793 N N . LEU A 1 228 ? -17.114 -2.876 -11.019 1.00 94.56 228 LEU A N 1
ATOM 1794 C CA . LEU A 1 228 ? -17.960 -1.707 -10.792 1.00 94.56 228 LEU A CA 1
ATOM 1795 C C . LEU A 1 228 ? -17.749 -0.650 -11.871 1.00 94.56 228 LEU A C 1
ATOM 1797 O O . LEU A 1 228 ? -18.728 -0.109 -12.381 1.00 94.56 228 LEU A O 1
ATOM 1801 N N . ALA A 1 229 ? -16.496 -0.380 -12.231 1.00 93.94 229 ALA A N 1
ATOM 1802 C CA . ALA A 1 229 ? -16.157 0.604 -13.246 1.00 93.94 229 ALA A CA 1
ATOM 1803 C C . ALA A 1 229 ? -14.876 0.220 -13.996 1.00 93.94 229 ALA A C 1
ATOM 1805 O O . ALA A 1 229 ? -14.051 -0.552 -13.508 1.00 93.94 229 ALA A O 1
ATOM 1806 N N . ILE A 1 230 ? -14.761 0.746 -15.215 1.00 94.25 230 ILE A N 1
ATOM 1807 C CA . ILE A 1 230 ? -13.512 0.810 -15.969 1.00 94.25 230 ILE A CA 1
ATOM 1808 C C . ILE A 1 230 ? -13.332 2.267 -16.365 1.00 94.25 230 ILE A C 1
ATOM 1810 O O . ILE A 1 230 ? -14.200 2.838 -17.033 1.00 94.25 230 ILE A O 1
ATOM 1814 N N . THR A 1 231 ? -12.200 2.849 -15.995 1.00 92.69 231 THR A N 1
ATOM 1815 C CA . THR A 1 231 ? -11.876 4.237 -16.315 1.00 92.69 231 THR A CA 1
ATOM 1816 C C . THR A 1 231 ? -10.717 4.268 -17.297 1.00 92.69 231 THR A C 1
ATOM 1818 O O . THR A 1 231 ? -9.644 3.738 -17.022 1.00 92.69 231 THR A O 1
ATOM 1821 N N . LYS A 1 232 ? -10.918 4.900 -18.460 1.00 90.31 232 LYS A N 1
ATOM 1822 C CA . LYS A 1 232 ? -9.814 5.203 -19.378 1.00 90.31 232 LYS A CA 1
ATOM 1823 C C . LYS A 1 232 ? -9.094 6.451 -18.890 1.00 90.31 232 LYS A C 1
ATOM 1825 O O . LYS A 1 232 ? -9.728 7.489 -18.696 1.00 90.31 232 LYS A O 1
ATOM 1830 N N . LYS A 1 233 ? -7.775 6.369 -18.752 1.00 84.00 233 LYS A N 1
ATOM 1831 C CA . LYS A 1 233 ? -6.955 7.515 -18.375 1.00 84.00 233 LYS A CA 1
ATOM 1832 C C . LYS A 1 233 ? -6.519 8.289 -19.616 1.00 84.00 233 LYS A C 1
ATOM 1834 O O . LYS A 1 233 ? -6.098 7.701 -20.610 1.00 84.00 233 LYS A O 1
ATOM 1839 N N . TYR A 1 234 ? -6.615 9.613 -19.543 1.00 81.12 234 TYR A N 1
ATOM 1840 C CA . TYR A 1 234 ? -6.052 10.525 -20.535 1.00 81.12 234 TYR A CA 1
ATOM 1841 C C . TYR A 1 234 ? -4.912 11.295 -19.878 1.00 81.12 234 TYR A C 1
ATOM 1843 O O . TYR A 1 234 ? -5.130 12.024 -18.911 1.00 81.12 234 TYR A O 1
ATOM 1851 N N . THR A 1 235 ? -3.698 11.121 -20.385 1.00 65.12 235 THR A N 1
ATOM 1852 C CA . THR A 1 235 ? -2.523 11.874 -19.952 1.00 65.12 235 THR A CA 1
ATOM 1853 C C . THR A 1 235 ? -2.212 12.952 -20.988 1.00 65.12 235 THR A C 1
ATOM 1855 O O . THR A 1 235 ? -2.245 12.715 -22.194 1.00 65.12 235 THR A O 1
ATOM 1858 N N . THR A 1 236 ? -1.961 14.177 -20.531 1.00 50.03 236 THR A N 1
ATOM 1859 C CA . THR A 1 236 ? -1.467 15.265 -21.382 1.00 50.03 236 THR A CA 1
ATOM 1860 C C . THR A 1 236 ? 0.062 15.191 -21.419 1.00 50.03 236 THR A C 1
ATOM 1862 O O . THR A 1 236 ? 0.708 15.689 -20.497 1.00 50.03 236 THR A O 1
ATOM 1865 N N . GLY A 1 237 ? 0.630 14.560 -22.450 1.00 51.28 237 GLY A N 1
ATOM 1866 C CA . GLY A 1 237 ? 2.080 14.508 -22.705 1.00 51.28 237 GLY A CA 1
ATOM 1867 C C . GLY A 1 237 ? 2.762 13.179 -22.344 1.00 51.28 237 GLY A C 1
ATOM 1868 O O . GLY A 1 237 ? 2.349 12.495 -21.408 1.00 51.28 237 GLY A O 1
ATOM 1869 N N . ASP A 1 238 ? 3.809 12.847 -23.106 1.00 49.28 238 ASP A N 1
ATOM 1870 C CA . ASP A 1 238 ? 4.462 11.530 -23.218 1.00 49.28 238 ASP A CA 1
ATOM 1871 C C . ASP A 1 238 ? 5.371 11.090 -22.047 1.00 49.28 238 ASP A C 1
ATOM 1873 O O . ASP A 1 238 ? 5.956 10.015 -22.117 1.00 49.28 238 ASP A O 1
ATOM 1877 N N . ASP A 1 239 ? 5.448 11.821 -20.930 1.00 44.59 239 ASP A N 1
ATOM 1878 C CA . ASP A 1 239 ? 6.498 11.561 -19.919 1.00 44.59 239 ASP A CA 1
ATOM 1879 C C . ASP A 1 239 ? 6.012 11.219 -18.504 1.00 44.59 239 ASP A C 1
ATOM 1881 O O . ASP A 1 239 ? 6.812 11.125 -17.571 1.00 44.59 239 ASP A O 1
ATOM 1885 N N . LYS A 1 240 ? 4.712 10.987 -18.290 1.00 42.91 240 LYS A N 1
ATOM 1886 C CA . LYS A 1 240 ? 4.250 10.465 -16.992 1.00 42.91 240 LYS A CA 1
ATOM 1887 C C . LYS A 1 240 ? 4.122 8.950 -17.042 1.00 42.91 240 LYS A C 1
ATOM 1889 O O . LYS A 1 240 ? 3.077 8.412 -17.397 1.00 42.91 240 LYS A O 1
ATOM 1894 N N . VAL A 1 241 ? 5.196 8.267 -16.651 1.00 47.06 241 VAL A N 1
ATOM 1895 C CA . VAL A 1 241 ? 5.166 6.829 -16.370 1.00 47.06 241 VAL A CA 1
ATOM 1896 C C . VAL A 1 241 ? 4.194 6.578 -15.225 1.00 47.06 241 VAL A C 1
ATOM 1898 O O . VAL A 1 241 ? 4.358 7.101 -14.123 1.00 47.06 241 VAL A O 1
ATOM 1901 N N . HIS A 1 242 ? 3.189 5.752 -15.475 1.00 49.81 242 HIS A N 1
ATOM 1902 C CA . HIS A 1 242 ? 2.203 5.384 -14.477 1.00 49.81 242 HIS A CA 1
ATOM 1903 C C . HIS A 1 242 ? 2.136 3.872 -14.297 1.00 49.81 242 HIS A C 1
ATOM 1905 O O . HIS A 1 242 ? 2.407 3.088 -15.202 1.00 49.81 242 HIS A O 1
ATOM 1911 N N . ILE A 1 243 ? 1.830 3.473 -13.064 1.00 43.38 243 ILE A N 1
ATOM 1912 C CA . ILE A 1 243 ? 1.810 2.079 -12.640 1.00 43.38 243 ILE A CA 1
ATOM 1913 C C . ILE A 1 243 ? 0.557 1.412 -13.209 1.00 43.38 243 ILE A C 1
ATOM 1915 O O . ILE A 1 243 ? -0.551 1.736 -12.792 1.00 43.38 243 ILE A O 1
ATOM 1919 N N . ILE A 1 244 ? 0.746 0.414 -14.069 1.00 39.22 244 ILE A N 1
ATOM 1920 C CA . ILE A 1 244 ? -0.241 -0.653 -14.243 1.00 39.22 244 ILE A CA 1
ATOM 1921 C C . ILE A 1 244 ? -0.064 -1.579 -13.038 1.00 39.22 244 ILE A C 1
ATOM 1923 O O . ILE A 1 244 ? 0.990 -2.213 -12.905 1.00 39.22 244 ILE A O 1
ATOM 1927 N N . VAL A 1 245 ? -1.024 -1.585 -12.110 1.00 39.06 245 VAL A N 1
ATOM 1928 C CA . VAL A 1 245 ? -1.044 -2.550 -10.998 1.00 39.06 245 VAL A CA 1
ATOM 1929 C C . VAL A 1 245 ? -1.533 -3.876 -11.552 1.00 39.06 245 VAL A C 1
ATOM 1931 O O . VAL A 1 245 ? -2.706 -3.924 -11.976 1.00 39.06 245 VAL A O 1
#

InterPro domains:
  IPR011761 ATP-grasp fold [PS50975] (133-223)

pLDDT: mean 84.77, std 19.47, range [26.42, 98.38]